Protein AF-A0A964ACE0-F1 (afdb_monomer_lite)

Secondary structure (DSSP, 8-state):
-----PPP--------------PPPPHHHHHHHHHHHHHHHHHHHHHHTTGGGSTTS-SSS-HHHHHHHHHHHHHHH-TT-EEEEETTEEEEE---TTS-EEETTEEEBSEEEEEEEEE-SSEEEEEEEE--STTS-STT--EE-SSEEEEEEEEEEEETTTTEEEEEEEEEEEEETTS--EEEEEEEEEEEEEETTEEEEEEEEEEEEETTEEEEEEEEEEEEETT-SS-SEEEEEEE-TT--EEEEEEEE-TTS-EEEEEE-SS-EEEEEE---

Sequence (276 aa):
MARRFILPAIALLAACVPLIGCGRVSREDAEAAIDQAALASQAEALMAQIVELGGEIPAEGSVEQAAESLATTIRRRIECVDATVSADTVQLDFGAPDRPCAWAGRTLSGCAWLRVLQNTADTVVVDHYWVTGSERDCHGDDFSDGAMTVDGTATVTWTTATGARQVAQHDIVWRQNGATRTASASGDLIEHALSDPAGVRFDGSQEWTSDGAAWRVTSGDIALAWDDFLPRSGTHRVIDPAGDELIITYERDADGRTQVRVEGDGDSFAFEVFER

Radius of gyration: 23.32 Å; chains: 1; bounding box: 56×39×97 Å

Structure (mmCIF, N/CA/C/O backbone):
data_AF-A0A964ACE0-F1
#
_entry.id   AF-A0A964ACE0-F1
#
loop_
_atom_site.group_PDB
_atom_site.id
_atom_site.type_symbol
_atom_site.label_atom_id
_atom_site.label_alt_id
_atom_site.label_comp_id
_atom_site.label_asym_id
_atom_site.label_entity_id
_atom_site.label_seq_id
_atom_site.pdbx_PDB_ins_code
_atom_site.Cartn_x
_atom_site.Cartn_y
_atom_site.Cartn_z
_atom_site.occupancy
_atom_site.B_iso_or_equiv
_atom_site.auth_seq_id
_atom_site.auth_comp_id
_atom_site.auth_asym_id
_atom_site.auth_atom_id
_atom_site.pdbx_PDB_model_num
ATOM 1 N N . MET A 1 1 ? -33.319 15.252 -75.591 1.00 46.88 1 MET A N 1
ATOM 2 C CA . MET A 1 1 ? -32.229 14.264 -75.751 1.00 46.88 1 MET A CA 1
ATOM 3 C C . MET A 1 1 ? -30.984 14.816 -75.076 1.00 46.88 1 MET A C 1
ATOM 5 O O . MET A 1 1 ? -30.391 15.724 -75.630 1.00 46.88 1 MET A O 1
ATOM 9 N N . ALA A 1 2 ? -30.622 14.324 -73.892 1.00 32.72 2 ALA A N 1
ATOM 10 C CA . ALA A 1 2 ? -29.255 14.366 -73.362 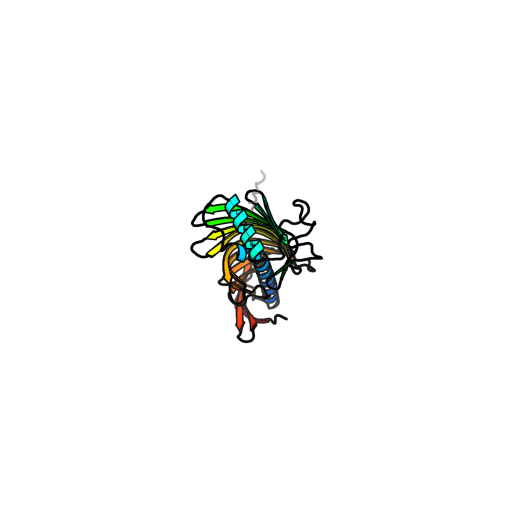1.00 32.72 2 ALA A CA 1
ATOM 11 C C . ALA A 1 2 ? -29.190 13.480 -72.109 1.00 32.72 2 ALA A C 1
ATOM 13 O O . ALA A 1 2 ? -30.150 13.392 -71.349 1.00 32.72 2 ALA A O 1
ATOM 14 N N . ARG A 1 3 ? -28.091 12.739 -72.003 1.00 32.84 3 ARG A N 1
ATOM 15 C CA . ARG A 1 3 ? -27.889 11.506 -71.235 1.00 32.84 3 ARG A CA 1
ATOM 16 C C . ARG A 1 3 ? -27.679 11.714 -69.731 1.00 32.84 3 ARG A C 1
ATOM 18 O O . ARG A 1 3 ? -27.059 12.679 -69.308 1.00 32.84 3 ARG A O 1
ATOM 25 N N . ARG A 1 4 ? -28.118 10.701 -68.974 1.00 40.94 4 ARG A N 1
ATOM 26 C CA . ARG A 1 4 ? -27.716 10.374 -67.597 1.00 40.94 4 ARG A CA 1
ATOM 27 C C . ARG A 1 4 ? -26.224 10.021 -67.528 1.00 40.94 4 ARG A C 1
ATOM 29 O O . ARG A 1 4 ? -25.756 9.278 -68.387 1.00 40.94 4 ARG A O 1
ATOM 36 N N . PHE A 1 5 ? -25.559 10.414 -66.443 1.00 32.91 5 PHE A N 1
ATOM 37 C CA . PHE A 1 5 ? -24.440 9.672 -65.857 1.00 32.91 5 PHE A CA 1
ATOM 38 C C . PHE A 1 5 ? -24.652 9.588 -64.342 1.00 32.91 5 PHE A C 1
ATOM 40 O O . PHE A 1 5 ? -24.834 10.600 -63.674 1.00 32.91 5 PHE A O 1
ATOM 47 N N . ILE A 1 6 ? -24.705 8.354 -63.844 1.00 42.50 6 ILE A N 1
ATOM 48 C CA . ILE A 1 6 ? -24.769 7.982 -62.431 1.00 42.50 6 ILE A CA 1
ATOM 49 C C . ILE A 1 6 ? -23.332 7.637 -62.034 1.00 42.50 6 ILE A C 1
ATOM 51 O O . ILE A 1 6 ? -22.723 6.783 -62.676 1.00 42.50 6 ILE A O 1
ATOM 55 N N . LEU A 1 7 ? -22.799 8.296 -61.008 1.00 31.94 7 LEU A N 1
ATOM 56 C CA . LEU A 1 7 ? -21.550 7.914 -60.347 1.00 31.94 7 LEU A CA 1
ATOM 57 C C . LEU A 1 7 ? -21.904 7.178 -59.044 1.00 31.94 7 LEU A C 1
ATOM 59 O O . LEU A 1 7 ? -22.693 7.712 -58.263 1.00 31.94 7 LEU A O 1
ATOM 63 N N . PRO A 1 8 ? -21.363 5.973 -58.793 1.00 43.47 8 PRO A N 1
ATOM 64 C CA . PRO A 1 8 ? -21.516 5.300 -57.513 1.00 43.47 8 PRO A CA 1
ATOM 65 C C . PRO A 1 8 ? -20.532 5.900 -56.502 1.00 43.47 8 PRO A C 1
ATOM 67 O O . PRO A 1 8 ? -19.327 5.950 -56.744 1.00 43.47 8 PRO A O 1
ATOM 70 N N . ALA A 1 9 ? -21.048 6.348 -55.359 1.00 39.03 9 ALA A N 1
ATOM 71 C CA . ALA A 1 9 ? -20.235 6.671 -54.196 1.00 39.03 9 ALA A CA 1
ATOM 72 C C . ALA A 1 9 ? -19.732 5.357 -53.580 1.00 39.03 9 ALA A C 1
ATOM 74 O O . ALA A 1 9 ? -20.478 4.636 -52.920 1.00 39.03 9 ALA A O 1
ATOM 75 N N . ILE A 1 10 ? -18.473 5.023 -53.856 1.00 40.88 10 ILE A N 1
ATOM 76 C CA . ILE A 1 10 ? -17.749 3.943 -53.188 1.00 40.88 10 ILE A CA 1
ATOM 77 C C . ILE A 1 10 ? -17.355 4.471 -51.806 1.00 40.88 10 ILE A C 1
ATOM 79 O O . ILE A 1 10 ? -16.484 5.330 -51.686 1.00 40.88 10 ILE A O 1
ATOM 83 N N . ALA A 1 11 ? -18.029 3.979 -50.768 1.00 42.38 11 ALA A N 1
ATOM 84 C CA . ALA A 1 11 ? -17.621 4.170 -49.386 1.00 42.38 11 ALA A CA 1
ATOM 85 C C . ALA A 1 11 ? -16.367 3.319 -49.125 1.00 42.38 11 ALA A C 1
ATOM 87 O O . ALA A 1 11 ? -16.451 2.097 -49.005 1.00 42.38 11 ALA A O 1
ATOM 88 N N . LEU A 1 12 ? -15.197 3.961 -49.070 1.00 39.12 12 LEU A N 1
ATOM 89 C CA . LEU A 1 12 ? -13.989 3.361 -48.509 1.00 39.12 12 LEU A CA 1
ATOM 90 C C . LEU A 1 12 ? -14.184 3.259 -46.988 1.00 39.12 12 LEU A C 1
ATOM 92 O O . LEU A 1 12 ? -14.000 4.235 -46.264 1.00 39.12 12 LEU A O 1
ATOM 96 N N . LEU A 1 13 ? -14.565 2.076 -46.502 1.00 38.97 13 LEU A N 1
ATOM 97 C CA . LEU A 1 13 ? -14.313 1.690 -45.116 1.00 38.97 13 LEU A CA 1
ATOM 98 C C . LEU A 1 13 ? -12.793 1.524 -44.975 1.00 38.97 13 LEU A C 1
ATOM 100 O O . LEU A 1 13 ? -12.231 0.497 -45.352 1.00 38.97 13 LEU A O 1
ATOM 104 N N . ALA A 1 14 ? -12.121 2.557 -44.473 1.00 43.25 14 ALA A N 1
ATOM 105 C CA . ALA A 1 14 ? -10.769 2.428 -43.955 1.00 43.25 14 ALA A CA 1
ATOM 106 C C . ALA A 1 14 ? -10.850 1.587 -42.675 1.00 43.25 14 ALA A C 1
ATOM 108 O O . ALA A 1 14 ? -11.174 2.089 -41.601 1.00 43.25 14 ALA A O 1
ATOM 109 N N . ALA A 1 15 ? -10.625 0.281 -42.814 1.00 41.25 15 ALA A N 1
ATOM 110 C CA . ALA A 1 15 ? -10.356 -0.597 -41.691 1.00 41.25 15 ALA A CA 1
ATOM 111 C C . ALA A 1 15 ? -9.055 -0.117 -41.032 1.00 41.25 15 ALA A C 1
ATOM 113 O O . ALA A 1 15 ? -7.962 -0.365 -41.538 1.00 41.25 15 ALA A O 1
ATOM 114 N N . CYS A 1 16 ? -9.187 0.624 -39.934 1.00 34.78 16 CYS A N 1
ATOM 115 C CA . CYS A 1 16 ? -8.093 0.905 -39.018 1.00 34.78 16 CYS A CA 1
ATOM 116 C C . CYS A 1 16 ? -7.788 -0.413 -38.297 1.00 34.78 16 CYS A C 1
ATOM 118 O O . CYS A 1 16 ? -8.393 -0.733 -37.277 1.00 34.78 16 CYS A O 1
ATOM 120 N N . VAL A 1 17 ? -6.951 -1.246 -38.911 1.00 39.31 17 VAL A N 1
ATOM 121 C CA . VAL A 1 17 ? -6.346 -2.391 -38.233 1.00 39.31 17 VAL A CA 1
ATOM 122 C C 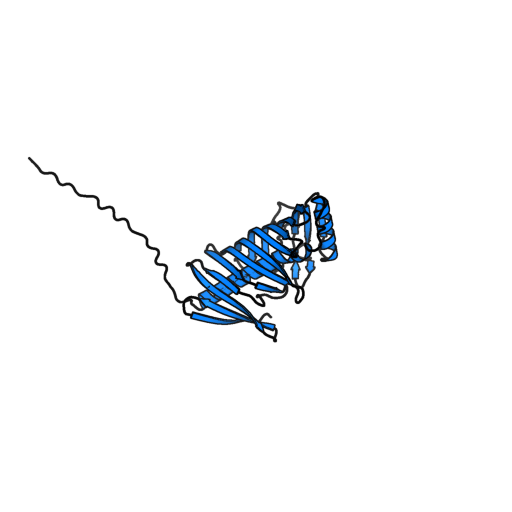. VAL A 1 17 ? -5.267 -1.787 -37.336 1.00 39.31 17 VAL A C 1
ATOM 124 O O . VAL A 1 17 ? -4.324 -1.214 -37.890 1.00 39.31 17 VAL A O 1
ATOM 127 N N . PRO A 1 18 ? -5.380 -1.832 -35.995 1.00 42.09 18 PRO A N 1
ATOM 128 C CA . PRO A 1 18 ? -4.246 -1.482 -35.161 1.00 42.09 18 PRO A CA 1
ATOM 129 C C . PRO A 1 18 ? -3.130 -2.465 -35.517 1.00 42.09 18 PRO A C 1
ATOM 131 O O . PRO A 1 18 ? -3.271 -3.678 -35.364 1.00 42.09 18 PRO A O 1
ATOM 134 N N . LEU A 1 19 ? -2.047 -1.936 -36.081 1.00 42.38 19 LEU A N 1
ATOM 135 C CA . LEU A 1 19 ? -0.770 -2.627 -36.119 1.00 42.38 19 LEU A CA 1
ATOM 136 C C . LEU A 1 19 ? -0.352 -2.781 -34.658 1.00 42.38 19 LEU A C 1
ATOM 138 O O . LEU A 1 19 ? 0.239 -1.869 -34.093 1.00 42.38 19 LEU A O 1
ATOM 142 N N . ILE A 1 20 ? -0.719 -3.905 -34.043 1.00 48.41 20 ILE A N 1
ATOM 143 C CA . ILE A 1 20 ? -0.061 -4.387 -32.832 1.00 48.41 20 ILE A CA 1
ATOM 144 C C . ILE A 1 20 ? 1.346 -4.739 -33.308 1.00 48.41 20 ILE A C 1
ATOM 146 O O . ILE A 1 20 ? 1.571 -5.780 -33.929 1.00 48.41 20 ILE A O 1
ATOM 150 N N . GLY A 1 21 ? 2.249 -3.769 -33.213 1.00 45.94 21 GLY A N 1
ATOM 151 C CA . GLY A 1 21 ? 3.641 -3.983 -33.544 1.00 45.94 21 GLY A CA 1
ATOM 152 C C . GLY A 1 21 ? 4.222 -4.877 -32.468 1.00 45.94 21 GLY A C 1
ATOM 153 O O . GLY A 1 21 ? 4.415 -4.404 -31.365 1.00 45.94 21 GLY A O 1
ATOM 154 N N . CYS A 1 22 ? 4.507 -6.139 -32.793 1.00 52.38 22 CYS A N 1
ATOM 155 C CA . CYS A 1 22 ? 5.402 -6.979 -31.999 1.00 52.38 22 CYS A CA 1
ATOM 156 C C . CYS A 1 22 ? 6.807 -6.357 -32.048 1.00 52.38 22 CYS A C 1
ATOM 158 O O . CYS A 1 22 ? 7.623 -6.699 -32.915 1.00 52.38 22 CYS A O 1
ATOM 160 N N . GLY A 1 23 ? 7.048 -5.357 -31.205 1.00 59.66 23 GLY A N 1
ATOM 161 C CA . GLY A 1 23 ? 8.365 -4.793 -30.970 1.00 59.66 23 GLY A CA 1
ATOM 162 C C . GLY A 1 23 ? 9.168 -5.749 -30.099 1.00 59.66 23 GLY A C 1
ATOM 163 O O . GLY A 1 23 ? 8.643 -6.350 -29.172 1.00 59.66 23 GLY A O 1
ATOM 164 N N . ARG A 1 24 ? 10.456 -5.915 -30.401 1.00 70.75 24 ARG A N 1
ATOM 165 C CA . ARG A 1 24 ? 11.378 -6.493 -29.420 1.00 70.75 24 ARG A CA 1
ATOM 166 C C . ARG A 1 24 ? 11.481 -5.536 -28.242 1.00 70.75 24 ARG A C 1
ATOM 168 O O . ARG A 1 24 ? 11.713 -4.350 -28.472 1.00 70.75 24 ARG A O 1
ATOM 175 N N . VAL A 1 25 ? 11.374 -6.062 -27.029 1.00 78.25 25 VAL A N 1
ATOM 176 C CA . VAL A 1 25 ? 11.537 -5.289 -25.795 1.00 78.25 25 VAL A CA 1
ATOM 177 C C . VAL A 1 25 ? 12.924 -4.664 -25.767 1.00 78.25 25 VAL A C 1
ATOM 179 O O . VAL A 1 25 ? 13.939 -5.364 -25.857 1.00 78.25 25 VAL A O 1
ATOM 182 N N . SER A 1 26 ? 12.988 -3.341 -25.649 1.00 86.06 26 SER A N 1
ATOM 183 C CA . SER A 1 26 ? 14.255 -2.650 -25.460 1.00 86.06 26 SER A CA 1
ATOM 184 C C . SER A 1 26 ? 14.661 -2.652 -23.985 1.00 86.06 26 SER A C 1
ATOM 186 O O . SER A 1 26 ? 13.857 -2.856 -23.077 1.00 86.06 26 SER A O 1
ATOM 188 N N . ARG A 1 27 ? 15.944 -2.387 -23.719 1.00 85.31 27 ARG A N 1
ATOM 189 C CA . ARG A 1 27 ? 16.424 -2.210 -22.343 1.00 85.31 27 ARG A CA 1
ATOM 190 C C . ARG A 1 27 ? 15.748 -1.023 -21.643 1.00 85.31 27 ARG A C 1
ATOM 192 O O . ARG A 1 27 ? 15.544 -1.088 -20.439 1.00 85.31 27 ARG A O 1
ATOM 199 N N . GLU A 1 28 ? 15.426 0.034 -22.388 1.00 87.38 28 GLU A N 1
ATOM 200 C CA . GLU A 1 28 ? 14.728 1.213 -21.865 1.00 87.38 28 GLU A CA 1
ATOM 201 C C . GLU A 1 28 ? 13.311 0.845 -21.409 1.00 87.38 28 GLU A C 1
ATOM 203 O O . GLU A 1 28 ? 12.915 1.220 -20.309 1.00 87.38 28 GLU A O 1
ATOM 208 N N . ASP A 1 29 ? 12.605 0.015 -22.184 1.00 85.44 29 ASP A N 1
ATOM 209 C CA . ASP A 1 29 ? 11.278 -0.497 -21.813 1.00 85.44 29 ASP A CA 1
ATOM 210 C C . ASP A 1 29 ? 11.359 -1.370 -20.553 1.00 85.44 29 ASP A C 1
ATOM 212 O O . ASP A 1 29 ? 10.545 -1.239 -19.640 1.00 85.44 29 ASP A O 1
ATOM 216 N N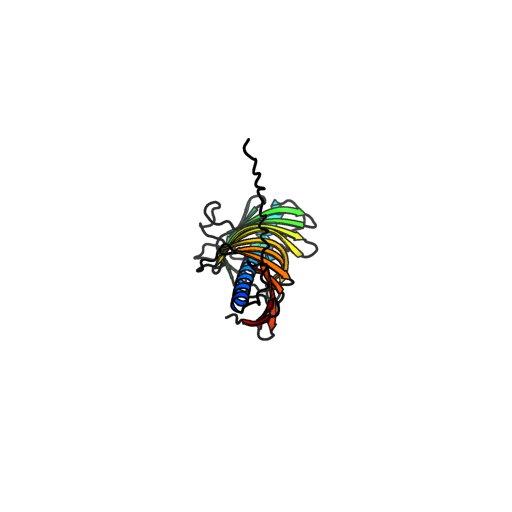 . ALA A 1 30 ? 12.387 -2.223 -20.460 1.00 86.38 30 ALA A N 1
ATOM 217 C CA . ALA A 1 30 ? 12.619 -3.055 -19.283 1.00 86.38 30 ALA A CA 1
ATOM 218 C C . ALA A 1 30 ? 12.919 -2.220 -18.022 1.00 86.38 30 ALA A C 1
ATOM 220 O O . ALA A 1 30 ? 12.374 -2.504 -16.957 1.00 86.38 30 ALA A O 1
ATOM 221 N N . GLU A 1 31 ? 13.756 -1.184 -18.129 1.00 88.62 31 GLU A N 1
ATOM 222 C CA . GLU A 1 31 ? 14.060 -0.269 -17.019 1.00 88.62 31 GLU A CA 1
ATOM 223 C C . GLU A 1 31 ? 12.816 0.535 -16.604 1.00 88.62 31 GLU A C 1
ATOM 225 O O . GLU A 1 31 ? 12.516 0.623 -15.414 1.00 88.62 31 GLU A O 1
ATOM 230 N N . ALA A 1 32 ? 12.035 1.037 -17.567 1.00 86.00 32 ALA A N 1
ATOM 231 C CA . ALA A 1 32 ? 10.778 1.730 -17.295 1.00 86.00 32 ALA A CA 1
ATOM 232 C C . ALA A 1 32 ? 9.755 0.825 -16.588 1.00 86.00 32 ALA A C 1
ATOM 234 O O . ALA A 1 32 ? 9.099 1.260 -15.642 1.00 86.00 32 ALA A O 1
ATOM 235 N N . ALA A 1 33 ? 9.637 -0.438 -16.998 1.00 85.69 33 ALA A N 1
ATOM 236 C CA . ALA A 1 33 ? 8.734 -1.393 -16.365 1.00 85.69 33 ALA A CA 1
ATOM 237 C C . ALA A 1 33 ? 9.159 -1.747 -14.933 1.00 85.69 33 ALA A C 1
ATOM 239 O O . ALA A 1 33 ? 8.302 -1.830 -14.053 1.00 85.69 33 ALA A O 1
ATOM 240 N N . ILE A 1 34 ? 10.466 -1.903 -14.675 1.00 87.44 34 ILE A N 1
ATOM 241 C CA . ILE A 1 34 ? 10.993 -2.084 -13.311 1.00 87.44 34 ILE A CA 1
ATOM 242 C C . ILE A 1 34 ? 10.645 -0.873 -12.449 1.00 87.44 34 ILE A C 1
ATOM 244 O O . ILE A 1 34 ? 10.134 -1.054 -11.346 1.00 87.44 34 ILE A O 1
ATOM 248 N N . ASP A 1 35 ? 10.882 0.340 -12.949 1.00 86.31 35 ASP A N 1
ATOM 249 C CA . ASP A 1 35 ? 10.554 1.586 -12.254 1.00 86.31 35 ASP A CA 1
ATOM 250 C C . ASP A 1 35 ? 9.071 1.632 -11.867 1.00 86.31 35 ASP A C 1
ATOM 252 O O . ASP A 1 35 ? 8.740 1.899 -10.714 1.00 86.31 35 ASP A O 1
ATOM 256 N N . GLN A 1 36 ? 8.172 1.343 -12.812 1.00 85.50 36 GLN A N 1
ATOM 257 C CA . GLN A 1 36 ? 6.726 1.359 -12.577 1.00 85.50 36 GLN A CA 1
ATOM 258 C C . GLN A 1 36 ? 6.289 0.266 -11.590 1.00 85.50 36 GLN A C 1
ATOM 260 O O . GLN A 1 36 ? 5.491 0.529 -10.691 1.00 85.50 36 GLN A O 1
ATOM 265 N N . ALA A 1 37 ? 6.840 -0.943 -11.704 1.00 85.38 37 ALA A N 1
ATOM 266 C CA . ALA A 1 37 ? 6.541 -2.044 -10.792 1.00 85.38 37 ALA A CA 1
ATOM 267 C C . ALA A 1 37 ? 7.078 -1.800 -9.370 1.00 85.38 37 ALA A C 1
ATOM 269 O O . ALA A 1 37 ? 6.411 -2.132 -8.387 1.00 85.38 37 ALA A O 1
ATOM 270 N N . ALA A 1 38 ? 8.264 -1.198 -9.243 1.00 84.81 38 ALA A N 1
ATOM 271 C CA . ALA A 1 38 ? 8.854 -0.814 -7.962 1.00 84.81 38 ALA A CA 1
ATOM 272 C C . ALA A 1 38 ? 8.053 0.303 -7.290 1.00 84.81 38 ALA A C 1
ATOM 274 O O . ALA A 1 38 ? 7.816 0.255 -6.085 1.00 84.81 38 ALA A O 1
ATOM 275 N N . LEU A 1 39 ? 7.615 1.291 -8.074 1.00 83.12 39 LEU A N 1
ATOM 276 C CA . LEU A 1 39 ? 6.727 2.360 -7.629 1.00 83.12 39 LEU A CA 1
ATOM 277 C C . LEU A 1 39 ? 5.451 1.703 -7.054 1.00 83.12 39 LEU A C 1
ATOM 279 O O . LEU A 1 39 ? 5.133 1.918 -5.885 1.00 83.12 39 LEU A O 1
ATOM 283 N N . ALA A 1 40 ? 4.785 0.820 -7.806 1.00 83.25 40 ALA A N 1
ATOM 284 C CA . ALA A 1 40 ? 3.533 0.203 -7.356 1.00 83.25 40 ALA A CA 1
ATOM 285 C C . ALA A 1 40 ? 3.724 -0.652 -6.100 1.00 83.25 40 ALA A C 1
ATOM 287 O O . ALA A 1 40 ? 2.944 -0.560 -5.160 1.00 83.25 40 ALA A O 1
ATOM 288 N N . SER A 1 41 ? 4.817 -1.413 -6.035 1.00 85.19 41 SER A N 1
ATOM 289 C CA . SER A 1 41 ? 5.144 -2.228 -4.861 1.00 85.19 41 SER A CA 1
ATOM 290 C C . SER A 1 41 ? 5.351 -1.374 -3.600 1.00 85.19 41 SER A C 1
ATOM 292 O O . SER A 1 41 ? 4.924 -1.767 -2.517 1.00 85.19 41 SER A O 1
ATOM 294 N N . GLN A 1 42 ? 5.954 -0.187 -3.722 1.00 86.38 42 GLN A N 1
ATOM 295 C CA . GLN A 1 42 ? 6.101 0.744 -2.598 1.00 86.38 42 GLN A CA 1
ATOM 296 C C . GLN A 1 42 ? 4.770 1.363 -2.168 1.00 86.38 42 GLN A C 1
ATOM 298 O O . GLN A 1 42 ? 4.535 1.502 -0.966 1.00 86.38 42 GLN A O 1
ATOM 303 N N . ALA A 1 43 ? 3.896 1.699 -3.124 1.00 84.88 43 ALA A N 1
ATOM 304 C CA . ALA A 1 43 ? 2.536 2.147 -2.826 1.00 84.88 43 ALA A CA 1
ATOM 305 C C . ALA A 1 43 ? 1.793 1.087 -2.013 1.00 84.88 43 ALA A C 1
ATOM 307 O O . ALA A 1 43 ? 1.255 1.388 -0.946 1.00 84.88 43 ALA A O 1
ATOM 308 N N . GLU A 1 44 ? 1.848 -0.164 -2.473 1.00 86.12 44 GLU A N 1
ATOM 309 C CA . GLU A 1 44 ? 1.243 -1.288 -1.769 1.00 86.12 44 GLU A CA 1
ATOM 310 C C . GLU A 1 44 ? 1.836 -1.473 -0.383 1.00 86.12 44 GLU A C 1
ATOM 312 O O . GLU A 1 44 ? 1.081 -1.566 0.573 1.00 86.12 44 GLU A O 1
ATOM 317 N N . ALA A 1 45 ? 3.159 -1.424 -0.214 1.00 85.00 45 ALA A N 1
ATOM 318 C CA . ALA A 1 45 ? 3.763 -1.503 1.116 1.00 85.00 45 ALA A CA 1
ATOM 319 C C . ALA A 1 45 ? 3.289 -0.389 2.063 1.00 85.00 45 ALA A C 1
ATOM 321 O O . ALA A 1 45 ? 3.104 -0.631 3.258 1.00 85.00 45 ALA A O 1
ATOM 322 N N . LEU A 1 46 ? 3.096 0.833 1.563 1.00 87.50 46 LEU A N 1
ATOM 323 C CA . LEU A 1 46 ? 2.607 1.952 2.370 1.00 87.50 46 LEU A CA 1
ATOM 324 C C . LEU A 1 46 ? 1.151 1.739 2.807 1.00 87.50 46 LEU A C 1
ATOM 326 O O . LEU A 1 46 ? 0.811 1.927 3.975 1.00 87.50 46 LEU A O 1
ATOM 330 N N . MET A 1 47 ? 0.295 1.274 1.902 1.00 86.12 47 MET A N 1
ATOM 331 C CA . MET A 1 47 ? -1.109 0.973 2.207 1.00 86.12 47 MET A CA 1
ATOM 332 C C . MET A 1 47 ? -1.256 -0.292 3.059 1.00 86.12 47 MET A C 1
ATOM 334 O O . MET A 1 47 ? -2.138 -0.387 3.921 1.00 86.12 47 MET A O 1
ATOM 338 N N . ALA A 1 48 ? -0.364 -1.258 2.844 1.00 83.75 48 ALA A N 1
ATOM 339 C CA . ALA A 1 48 ? -0.301 -2.522 3.549 1.00 83.75 48 ALA A CA 1
ATOM 340 C C . ALA A 1 48 ? 0.275 -2.393 4.960 1.00 83.75 48 ALA A C 1
ATOM 342 O O . ALA A 1 48 ? 0.075 -3.260 5.793 1.00 83.75 48 ALA A O 1
ATOM 343 N N . GLN A 1 49 ? 0.927 -1.299 5.322 1.00 77.56 49 GLN A N 1
ATOM 344 C CA . GLN A 1 49 ? 1.405 -1.138 6.697 1.00 77.56 49 GLN A CA 1
ATOM 345 C C . GLN A 1 49 ? 0.276 -1.071 7.731 1.00 77.56 49 GLN A C 1
ATOM 347 O O . GLN A 1 49 ? 0.428 -1.515 8.867 1.00 77.56 49 GLN A O 1
ATOM 352 N N . ILE A 1 50 ? -0.907 -0.616 7.319 1.00 71.31 50 ILE A N 1
ATOM 353 C CA . ILE A 1 50 ? -2.105 -0.636 8.164 1.00 71.31 50 ILE A CA 1
ATOM 354 C C . ILE A 1 50 ? -2.656 -2.085 8.321 1.00 71.31 50 ILE A C 1
ATOM 356 O O . ILE A 1 50 ? -3.492 -2.343 9.184 1.00 71.31 50 ILE A O 1
ATOM 360 N N . VAL A 1 51 ? -2.156 -3.070 7.554 1.00 58.41 51 VAL A N 1
ATOM 361 C CA . VAL A 1 51 ? -2.601 -4.491 7.509 1.00 58.41 51 VAL A CA 1
ATOM 362 C C . VAL A 1 51 ? -2.378 -5.249 8.773 1.00 58.41 51 VAL A C 1
ATOM 364 O O . VAL A 1 51 ? -3.270 -5.976 9.216 1.00 58.41 51 VAL A O 1
ATOM 367 N N . GLU A 1 52 ? -1.182 -5.098 9.333 1.00 59.66 52 GLU A N 1
ATOM 368 C CA . GLU A 1 52 ? -0.736 -5.856 10.496 1.00 59.66 52 GLU A CA 1
ATOM 369 C C . GLU A 1 52 ? -1.633 -5.591 11.712 1.00 59.66 52 GLU A C 1
ATOM 371 O O . GLU A 1 52 ? -1.524 -6.243 12.742 1.00 59.66 52 GLU A O 1
ATOM 376 N N . LEU A 1 53 ? -2.552 -4.637 11.616 1.00 56.66 53 LEU A N 1
ATOM 377 C CA . LEU A 1 53 ? -3.437 -4.207 12.680 1.00 56.66 53 LEU A CA 1
ATOM 378 C C . LEU A 1 53 ? -4.753 -5.009 12.718 1.00 56.66 53 LEU A C 1
ATOM 380 O O . LEU A 1 53 ? -5.414 -5.031 13.755 1.00 56.66 53 LEU A O 1
ATOM 384 N N . GLY A 1 54 ? -5.126 -5.693 11.626 1.00 54.94 54 GLY A N 1
ATOM 385 C CA . GLY A 1 54 ? -6.443 -6.330 11.468 1.00 54.94 54 GLY A CA 1
ATOM 386 C C . GLY A 1 54 ? -6.578 -7.758 12.015 1.00 54.94 54 GLY A C 1
ATOM 387 O O . GLY A 1 54 ? -7.685 -8.196 12.318 1.00 54.94 54 GLY A O 1
ATOM 388 N N . GLY A 1 55 ? -5.472 -8.489 12.200 1.00 62.72 55 GLY A N 1
ATOM 389 C CA . GLY A 1 55 ? -5.497 -9.912 12.588 1.00 62.72 55 GLY A CA 1
ATOM 390 C C . GLY A 1 55 ? -6.029 -10.213 13.999 1.00 62.72 55 GLY A C 1
ATOM 391 O O . GLY A 1 55 ? -6.186 -11.375 14.361 1.00 62.72 55 GLY A O 1
ATOM 392 N N . GLU A 1 56 ? -6.299 -9.184 14.805 1.00 70.19 56 GLU A N 1
ATOM 393 C CA . GLU A 1 56 ? -6.733 -9.308 16.204 1.00 70.19 56 GLU A CA 1
ATOM 394 C C . GLU A 1 56 ? -8.104 -8.660 16.467 1.00 70.19 56 GLU A C 1
ATOM 396 O O . GLU A 1 56 ? -8.478 -8.467 17.625 1.00 70.19 56 GLU A O 1
ATOM 401 N N . ILE A 1 57 ? -8.858 -8.305 15.420 1.00 72.88 57 ILE A N 1
ATOM 402 C CA . ILE A 1 57 ? -10.218 -7.776 15.582 1.00 72.88 57 ILE A CA 1
ATOM 403 C C . ILE A 1 57 ? -11.129 -8.922 16.064 1.00 72.88 57 ILE A C 1
ATOM 405 O O . ILE A 1 57 ? -11.181 -9.969 15.415 1.00 72.88 57 ILE A O 1
ATOM 409 N N . PRO A 1 58 ? -11.855 -8.767 17.189 1.00 71.25 58 PRO A N 1
ATOM 410 C CA . PRO A 1 58 ? -12.816 -9.762 17.643 1.00 71.25 58 PRO A CA 1
ATOM 411 C C . PRO A 1 58 ? -13.873 -10.006 16.568 1.00 71.25 58 PRO A C 1
ATOM 413 O O . PRO A 1 58 ? -14.584 -9.083 16.173 1.00 71.25 58 PRO A O 1
ATOM 416 N N . ALA A 1 59 ? -13.989 -11.259 16.133 1.00 67.50 59 ALA A N 1
ATOM 417 C CA . ALA A 1 59 ? -14.832 -11.679 15.018 1.00 67.50 59 ALA A CA 1
ATOM 418 C C . ALA A 1 59 ? -16.344 -11.680 15.330 1.00 67.50 59 ALA A C 1
ATOM 420 O O . ALA A 1 59 ? -17.105 -12.446 14.768 1.00 67.50 59 ALA A O 1
ATOM 421 N N . GLU A 1 60 ? -16.836 -10.879 16.264 1.00 78.56 60 GLU A N 1
ATOM 422 C CA . GLU A 1 60 ? -18.268 -10.792 16.544 1.00 78.56 60 GLU A CA 1
ATOM 423 C C . GLU A 1 60 ? -18.580 -9.535 17.348 1.00 78.56 60 GLU A C 1
ATOM 425 O O . GLU A 1 60 ? -17.757 -9.058 18.129 1.00 78.56 60 GLU A O 1
ATOM 430 N N . GLY A 1 61 ? -19.781 -8.993 17.156 1.00 88.62 61 GLY A N 1
ATOM 431 C CA . GLY A 1 61 ? -20.247 -7.802 17.861 1.00 88.62 61 GLY A CA 1
ATOM 432 C C . GLY A 1 61 ? -20.701 -6.698 16.917 1.00 88.62 61 GLY A C 1
ATOM 433 O O . GLY A 1 61 ? -20.924 -6.921 15.727 1.00 88.62 61 GLY A O 1
ATOM 434 N N . SER A 1 62 ? -20.879 -5.497 17.462 1.00 94.81 62 SER A N 1
ATOM 435 C CA . SER A 1 62 ? -21.240 -4.330 16.654 1.00 94.81 62 SER A CA 1
ATOM 436 C C . SER A 1 62 ? -20.022 -3.750 15.925 1.00 94.81 62 SER A C 1
ATOM 438 O O . SER A 1 62 ? -18.873 -4.013 16.294 1.00 94.81 62 SER A O 1
ATOM 440 N N . VAL A 1 63 ? -20.260 -2.938 14.894 1.00 95.56 63 VAL A N 1
ATOM 441 C CA . VAL A 1 63 ? -19.185 -2.250 14.156 1.00 95.56 63 VAL A CA 1
ATOM 442 C C . VAL A 1 63 ? -18.424 -1.257 15.042 1.00 95.56 63 VAL A C 1
ATOM 444 O O . VAL A 1 63 ? -17.218 -1.101 14.894 1.00 95.56 63 VAL A O 1
ATOM 447 N N . GLU A 1 64 ? -19.080 -0.666 16.041 1.00 95.69 64 GLU A N 1
ATOM 448 C CA . GLU A 1 64 ? -18.448 0.218 17.027 1.00 95.69 64 GLU A CA 1
ATOM 449 C C . GLU A 1 64 ? -17.523 -0.556 17.978 1.00 95.69 64 GLU A C 1
ATOM 451 O O . GLU A 1 64 ? -16.438 -0.089 18.317 1.00 95.69 64 GLU A O 1
ATOM 456 N N . GLN A 1 65 ? -17.914 -1.769 18.387 1.00 93.62 65 GLN A N 1
ATOM 457 C CA . GLN A 1 65 ? -17.049 -2.640 19.193 1.00 93.62 65 GLN A CA 1
ATOM 458 C C . GLN A 1 65 ? -15.816 -3.093 18.405 1.00 93.62 65 GLN A C 1
ATOM 460 O O . GLN A 1 65 ? -14.716 -3.168 18.961 1.00 93.62 65 GLN A O 1
ATOM 465 N N . ALA A 1 66 ? -15.990 -3.369 17.111 1.00 92.69 66 ALA A N 1
ATOM 466 C CA . ALA A 1 66 ? -14.887 -3.671 16.210 1.00 92.69 66 ALA A CA 1
ATOM 467 C C . ALA A 1 66 ? -13.946 -2.469 16.048 1.00 92.69 66 ALA A C 1
ATOM 469 O O . ALA A 1 66 ? -12.736 -2.645 16.154 1.00 92.69 66 ALA A O 1
ATOM 470 N N . ALA A 1 67 ? -14.484 -1.257 15.874 1.00 93.56 67 ALA A N 1
ATOM 471 C CA . ALA A 1 67 ? -13.695 -0.030 15.775 1.00 93.56 67 ALA A CA 1
ATOM 472 C C . ALA A 1 67 ? -12.879 0.235 17.055 1.00 93.56 67 ALA A C 1
ATOM 474 O O . ALA A 1 67 ? -11.683 0.517 16.978 1.00 93.56 67 ALA A O 1
ATOM 475 N N . GLU A 1 68 ? -13.470 0.060 18.242 1.00 94.31 68 GLU A N 1
ATOM 476 C CA . GLU A 1 68 ? -12.740 0.208 19.511 1.00 94.31 68 GLU A CA 1
ATOM 477 C C . GLU A 1 68 ? -11.642 -0.851 19.682 1.00 94.31 68 GLU A C 1
ATOM 479 O O . GLU A 1 68 ? -10.533 -0.556 20.143 1.00 94.31 68 GLU A O 1
ATOM 484 N N . SER A 1 69 ? -11.927 -2.089 19.275 1.00 91.69 69 SER A N 1
ATOM 485 C CA . SER A 1 69 ? -10.946 -3.176 19.317 1.00 91.69 69 SER A CA 1
ATOM 486 C C . SER A 1 69 ? -9.791 -2.923 18.354 1.00 91.69 69 SER A C 1
ATOM 488 O O . SER A 1 69 ? -8.632 -3.102 18.728 1.00 91.69 69 SER A O 1
ATOM 490 N N . LEU A 1 70 ? -10.096 -2.443 17.146 1.00 90.75 70 LEU A N 1
ATOM 491 C CA . LEU A 1 70 ? -9.114 -2.032 16.153 1.00 90.75 70 LEU A CA 1
ATOM 492 C C . LEU A 1 70 ? -8.230 -0.913 16.711 1.00 90.75 70 LEU A C 1
ATOM 494 O O . LEU A 1 70 ? -7.017 -1.084 16.778 1.00 90.75 70 LEU A O 1
ATOM 498 N N . ALA A 1 71 ? -8.809 0.176 17.221 1.00 92.62 71 ALA A N 1
ATOM 499 C CA . ALA A 1 71 ? -8.043 1.266 17.829 1.00 92.62 71 ALA A CA 1
ATOM 500 C C . ALA A 1 71 ? -7.160 0.791 18.996 1.00 92.62 71 ALA A C 1
ATOM 502 O O . ALA A 1 71 ? -6.004 1.195 19.110 1.00 92.62 71 ALA A O 1
ATOM 503 N N . THR A 1 72 ? -7.670 -0.100 19.850 1.00 91.88 72 THR A N 1
ATOM 504 C CA . THR A 1 72 ? -6.904 -0.692 20.960 1.00 91.88 72 THR A CA 1
ATOM 505 C C . THR A 1 72 ? -5.710 -1.506 20.463 1.00 91.88 72 THR A C 1
ATOM 507 O O . THR A 1 72 ? -4.600 -1.349 20.979 1.00 91.88 72 THR A O 1
ATOM 510 N N . THR A 1 73 ? -5.912 -2.351 19.453 1.00 89.69 73 THR A N 1
ATOM 511 C CA . THR A 1 73 ? -4.837 -3.128 18.824 1.00 89.69 73 THR A CA 1
ATOM 512 C C . THR A 1 73 ? -3.790 -2.214 18.198 1.00 89.69 73 THR A C 1
ATOM 514 O O . THR A 1 73 ? -2.594 -2.441 18.390 1.00 89.69 73 THR A O 1
ATOM 517 N N . ILE A 1 74 ? -4.219 -1.146 17.524 1.00 90.75 74 ILE A N 1
ATOM 518 C CA . ILE A 1 74 ? -3.318 -0.178 16.892 1.00 90.75 74 ILE A CA 1
ATOM 519 C C . ILE A 1 74 ? -2.457 0.529 17.930 1.00 90.75 74 ILE A C 1
ATOM 521 O O . ILE A 1 74 ? -1.236 0.468 17.825 1.00 90.75 74 ILE A O 1
ATOM 525 N N . ARG A 1 75 ? -3.055 1.095 18.984 1.00 91.06 75 ARG A N 1
ATOM 526 C CA . ARG A 1 75 ? -2.302 1.755 20.069 1.00 91.06 75 ARG A CA 1
ATOM 527 C C . ARG A 1 75 ? -1.305 0.812 20.749 1.00 91.06 75 ARG A C 1
ATOM 529 O O . ARG A 1 75 ? -0.267 1.252 21.228 1.00 91.06 75 ARG A O 1
ATOM 536 N N . ARG A 1 76 ? -1.607 -0.491 20.806 1.00 90.38 76 ARG A N 1
ATOM 537 C CA . ARG A 1 76 ? -0.690 -1.504 21.352 1.00 90.38 76 ARG A CA 1
ATOM 538 C C . ARG A 1 76 ? 0.488 -1.798 20.418 1.00 90.38 76 ARG A C 1
ATOM 540 O O . ARG A 1 76 ? 1.572 -2.093 20.913 1.00 90.38 76 ARG A O 1
ATOM 547 N N . ARG A 1 77 ? 0.268 -1.794 19.100 1.00 86.94 77 ARG A N 1
ATOM 548 C CA . ARG A 1 77 ? 1.275 -2.171 18.091 1.00 86.94 77 ARG A CA 1
ATOM 549 C C . ARG A 1 77 ? 2.109 -0.984 17.596 1.00 86.94 77 ARG A C 1
ATOM 551 O O . ARG A 1 77 ? 3.258 -1.188 17.209 1.00 86.94 77 ARG A O 1
ATOM 558 N N . ILE A 1 78 ? 1.550 0.225 17.617 1.00 89.94 78 ILE A N 1
ATOM 559 C CA . ILE A 1 78 ? 2.162 1.450 17.097 1.00 89.94 78 ILE A CA 1
ATOM 560 C C . ILE A 1 78 ? 2.092 2.540 18.171 1.00 89.94 78 ILE A C 1
ATOM 562 O O . ILE A 1 78 ? 1.126 3.291 18.253 1.00 89.94 78 ILE A O 1
ATOM 566 N N . GLU A 1 79 ? 3.125 2.621 19.012 1.00 90.81 79 GLU A N 1
ATOM 567 C CA . GLU A 1 79 ? 3.148 3.513 20.185 1.00 90.81 79 GLU A CA 1
ATOM 568 C C . GLU A 1 79 ? 3.039 5.006 19.822 1.00 90.81 79 GLU A C 1
ATOM 570 O O . GLU A 1 79 ? 2.502 5.787 20.603 1.00 90.81 79 GLU A O 1
ATOM 575 N N . CYS A 1 80 ? 3.526 5.411 18.644 1.00 93.38 80 CYS A N 1
ATOM 576 C CA . CYS A 1 80 ? 3.499 6.808 18.205 1.00 93.38 80 CYS A CA 1
ATOM 577 C C . CYS A 1 80 ? 2.211 7.242 17.492 1.00 93.38 80 CYS A C 1
ATOM 579 O O . CYS A 1 80 ? 2.085 8.428 17.198 1.00 93.38 80 CYS A O 1
ATOM 581 N N . VAL A 1 81 ? 1.271 6.329 17.225 1.00 93.81 81 VAL A N 1
ATOM 582 C CA . VAL A 1 81 ? -0.019 6.676 16.609 1.00 93.81 81 VAL A CA 1
ATOM 583 C C . VAL A 1 81 ? -1.021 7.079 17.678 1.00 93.81 81 VAL A C 1
ATOM 585 O O . VAL A 1 81 ? -1.298 6.308 18.602 1.00 93.81 81 VAL A O 1
ATOM 588 N N . ASP A 1 82 ? -1.645 8.242 17.501 1.00 94.19 82 ASP A N 1
ATOM 589 C CA . ASP A 1 82 ? -2.861 8.577 18.237 1.00 94.19 82 ASP A CA 1
ATOM 590 C C . ASP A 1 82 ? -4.075 8.038 17.472 1.00 94.19 82 ASP A C 1
ATOM 592 O O . ASP A 1 82 ? -4.466 8.548 16.422 1.00 94.19 82 ASP A O 1
ATOM 596 N N . ALA A 1 83 ? -4.655 6.951 17.981 1.00 94.06 83 ALA A N 1
ATOM 597 C CA . ALA A 1 83 ? -5.893 6.408 17.445 1.00 94.06 83 ALA A CA 1
ATOM 598 C C . ALA A 1 83 ? -7.081 6.973 18.229 1.00 94.06 83 ALA A C 1
ATOM 600 O O . ALA A 1 83 ? -7.127 6.844 19.455 1.00 94.06 83 ALA A O 1
ATOM 601 N N . THR A 1 84 ? -8.089 7.513 17.552 1.00 94.69 84 THR A N 1
ATOM 602 C CA . THR A 1 84 ? -9.336 7.996 18.166 1.00 94.69 84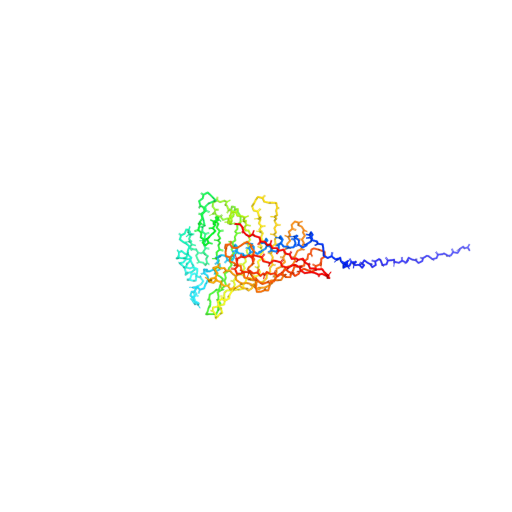 THR A CA 1
ATOM 603 C C . THR A 1 84 ? -10.544 7.336 17.513 1.00 94.69 84 THR A C 1
ATOM 605 O O . THR A 1 84 ? -10.533 7.042 16.322 1.00 94.69 84 THR A O 1
ATOM 608 N N . VAL A 1 85 ? -11.584 7.050 18.298 1.00 95.44 85 VAL A N 1
ATOM 609 C CA . VAL A 1 85 ? -12.773 6.320 17.831 1.00 95.44 85 VAL A CA 1
ATOM 610 C C . VAL A 1 85 ? -13.983 7.240 17.873 1.00 95.44 85 VAL A C 1
ATOM 612 O O . VAL A 1 85 ? -14.245 7.893 18.885 1.00 95.44 85 VAL A O 1
ATOM 615 N N . SER A 1 86 ? -14.739 7.263 16.780 1.00 95.44 86 SER A N 1
ATOM 616 C CA . SER A 1 86 ? -16.030 7.934 16.670 1.00 95.44 86 SER A CA 1
ATOM 617 C C . SER A 1 86 ? -17.008 7.004 15.956 1.00 95.44 86 SER A C 1
ATOM 619 O O . SER A 1 86 ? -16.903 6.786 14.751 1.00 95.44 86 SER A O 1
ATOM 621 N N . ALA A 1 87 ? -17.951 6.442 16.716 1.00 95.75 87 ALA A N 1
ATOM 622 C CA . ALA A 1 87 ? -18.893 5.425 16.245 1.00 95.75 87 ALA A CA 1
ATOM 623 C C . ALA A 1 87 ? -18.188 4.220 15.585 1.00 95.75 87 ALA A C 1
ATOM 625 O O . ALA A 1 87 ? -17.468 3.489 16.260 1.00 95.75 87 ALA A O 1
ATOM 626 N N . ASP A 1 88 ? -18.414 4.007 14.290 1.00 95.75 88 ASP A N 1
ATOM 627 C CA . ASP A 1 88 ? -17.869 2.916 13.476 1.00 95.75 88 ASP A CA 1
ATOM 628 C C . ASP A 1 88 ? -16.498 3.249 12.858 1.00 95.75 88 ASP A C 1
ATOM 630 O O . ASP A 1 88 ? -15.959 2.452 12.094 1.00 95.75 88 ASP A O 1
ATOM 634 N N . THR A 1 89 ? -15.936 4.423 13.156 1.00 94.38 89 THR A N 1
ATOM 635 C CA . THR A 1 89 ? -14.736 4.945 12.497 1.00 94.38 89 THR A CA 1
ATOM 636 C C . THR A 1 89 ? -13.592 5.161 13.484 1.00 94.38 89 THR A C 1
ATOM 638 O O . THR A 1 89 ? -13.764 5.786 14.531 1.00 94.38 89 THR A O 1
ATOM 641 N N . VAL A 1 90 ? -12.400 4.691 13.117 1.00 93.81 90 VAL A N 1
ATOM 642 C CA . VAL A 1 90 ? -11.129 4.960 13.793 1.00 93.81 90 VAL A CA 1
ATOM 643 C C . VAL A 1 90 ? -10.340 5.972 12.970 1.00 93.81 90 VAL A C 1
ATOM 645 O O . VAL A 1 90 ? -10.072 5.730 11.798 1.00 93.81 90 VAL A O 1
ATOM 648 N N . GLN A 1 91 ? -9.953 7.092 13.566 1.00 93.56 91 GLN A N 1
ATOM 649 C CA . GLN A 1 91 ? -8.947 7.994 13.013 1.00 93.56 91 GLN A CA 1
ATOM 650 C C . GLN A 1 91 ? -7.580 7.610 13.572 1.00 93.56 91 GLN A C 1
ATOM 652 O O . GLN A 1 91 ? -7.449 7.416 14.778 1.00 93.56 91 GLN A O 1
ATOM 657 N N . LEU A 1 92 ? -6.582 7.529 12.701 1.00 92.94 92 LEU A N 1
ATOM 658 C CA . LEU A 1 92 ? -5.181 7.298 13.026 1.00 92.94 92 LEU A CA 1
ATOM 659 C C . LEU A 1 92 ? -4.397 8.559 12.698 1.00 92.94 92 LEU A C 1
ATOM 661 O O . LEU A 1 92 ? -4.376 8.958 11.537 1.00 92.94 92 LEU A O 1
ATOM 665 N N . ASP A 1 93 ? -3.770 9.166 13.697 1.00 93.25 93 ASP A N 1
ATOM 666 C CA . ASP A 1 93 ? -2.883 10.317 13.542 1.00 93.25 93 ASP A CA 1
ATOM 667 C C . ASP A 1 93 ? -1.430 9.867 13.741 1.00 93.25 93 ASP A C 1
ATOM 669 O O . ASP A 1 93 ? -1.048 9.405 14.820 1.00 93.25 93 ASP A O 1
ATOM 673 N N . PHE A 1 94 ? -0.637 9.968 12.673 1.00 92.81 94 PHE A N 1
ATOM 674 C CA . PHE A 1 94 ? 0.786 9.617 12.644 1.00 92.81 94 PHE A CA 1
ATOM 675 C C . PHE A 1 94 ? 1.692 10.832 12.910 1.00 92.81 94 PHE A C 1
ATOM 677 O O . PHE A 1 94 ? 2.914 10.724 12.815 1.00 92.81 94 PHE A O 1
ATOM 684 N N . GLY A 1 95 ? 1.115 11.984 13.257 1.00 92.38 95 GLY A N 1
ATOM 685 C CA . GLY A 1 95 ? 1.820 13.236 13.494 1.00 92.38 95 GLY A CA 1
ATOM 686 C C . GLY A 1 95 ? 2.040 14.068 12.230 1.00 92.38 95 GLY A C 1
ATOM 687 O O . GLY A 1 95 ? 1.844 13.625 11.098 1.00 92.38 95 GLY A O 1
ATOM 688 N N . ALA A 1 96 ? 2.465 15.313 12.439 1.00 91.19 96 ALA A N 1
ATOM 689 C CA . ALA A 1 96 ? 2.836 16.233 11.367 1.00 91.19 96 ALA A CA 1
ATOM 690 C C . ALA A 1 96 ? 4.195 15.844 10.733 1.00 91.19 96 ALA A C 1
ATOM 692 O O . ALA A 1 96 ? 5.002 15.180 11.389 1.00 91.19 96 ALA A O 1
ATOM 693 N N . PRO A 1 97 ? 4.520 16.299 9.507 1.00 89.00 97 PRO A N 1
ATOM 694 C CA . PRO A 1 97 ? 5.777 15.978 8.820 1.00 89.00 97 PRO A CA 1
ATOM 695 C C . PRO A 1 97 ? 7.058 16.350 9.582 1.00 89.00 97 PRO A C 1
ATOM 697 O O . PRO A 1 97 ? 8.108 15.754 9.355 1.00 89.00 97 PRO A O 1
ATOM 700 N N . ASP A 1 98 ? 7.001 17.332 10.487 1.00 91.25 98 ASP A N 1
ATOM 701 C CA . ASP A 1 98 ? 8.131 17.729 11.337 1.00 91.25 98 ASP A CA 1
ATOM 702 C C . ASP A 1 98 ? 8.264 16.883 12.617 1.00 91.25 98 ASP A C 1
ATOM 704 O O . ASP A 1 98 ? 9.286 16.950 13.308 1.00 91.25 98 ASP A O 1
ATOM 708 N N . ARG A 1 99 ? 7.241 16.079 12.933 1.00 93.38 99 ARG A N 1
ATOM 709 C CA . ARG A 1 99 ? 7.174 15.144 14.064 1.00 93.38 99 ARG A CA 1
ATOM 710 C C . ARG A 1 99 ? 6.471 13.839 13.651 1.00 93.38 99 ARG A C 1
ATOM 712 O O . ARG A 1 99 ? 5.419 13.520 14.208 1.00 93.38 99 ARG A O 1
ATOM 719 N N . PRO A 1 100 ? 7.042 13.099 12.688 1.00 93.62 100 PRO A N 1
ATOM 720 C CA . PRO A 1 100 ? 6.441 11.878 12.174 1.00 93.62 100 PRO A CA 1
ATOM 721 C C . PRO A 1 100 ? 6.552 10.710 13.167 1.00 93.62 100 PRO A C 1
ATOM 723 O O . PRO A 1 100 ? 7.448 10.664 14.017 1.00 93.62 100 PRO A O 1
ATOM 726 N N . CYS A 1 101 ? 5.667 9.731 13.021 1.00 93.94 101 CYS A N 1
ATOM 727 C CA . CYS A 1 101 ? 5.657 8.471 13.749 1.00 93.94 101 CYS A CA 1
ATOM 728 C C . CYS A 1 101 ? 6.655 7.478 13.133 1.00 93.94 101 CYS A C 1
ATOM 730 O O . CYS A 1 101 ? 6.508 7.039 11.994 1.00 93.94 101 CYS A O 1
ATOM 732 N N . ALA A 1 102 ? 7.680 7.104 13.901 1.00 91.81 102 ALA A N 1
ATOM 733 C CA . ALA A 1 102 ? 8.648 6.087 13.502 1.00 91.81 102 ALA A CA 1
ATOM 734 C C . ALA A 1 102 ? 8.150 4.683 13.882 1.00 91.81 102 ALA A C 1
ATOM 736 O O . ALA A 1 102 ? 8.043 4.360 15.068 1.00 91.81 102 ALA A O 1
ATOM 737 N N . TRP A 1 103 ? 7.875 3.836 12.891 1.00 86.25 103 TRP A N 1
ATOM 738 C CA . TRP A 1 103 ? 7.372 2.478 13.100 1.00 86.25 103 TRP A CA 1
ATOM 739 C C . TRP A 1 103 ? 7.834 1.533 11.992 1.00 86.25 103 TRP A C 1
ATOM 741 O O . TRP A 1 103 ? 7.845 1.908 10.826 1.00 86.25 103 TRP A O 1
ATOM 751 N N . ALA A 1 104 ? 8.226 0.309 12.366 1.00 79.81 104 ALA A N 1
ATOM 752 C CA . ALA A 1 104 ? 8.641 -0.747 11.436 1.00 79.81 104 ALA A CA 1
ATOM 753 C C . ALA A 1 104 ? 9.662 -0.284 10.369 1.00 79.81 104 ALA A C 1
ATOM 755 O O . ALA A 1 104 ? 9.496 -0.567 9.190 1.00 79.81 104 ALA A O 1
ATOM 756 N N . GLY A 1 105 ? 10.678 0.481 10.794 1.00 81.56 105 GLY A N 1
ATOM 757 C CA . GLY A 1 105 ? 11.736 1.004 9.915 1.00 81.56 105 GLY A CA 1
ATOM 758 C C . GLY A 1 105 ? 11.330 2.198 9.043 1.00 81.56 105 GLY A C 1
ATOM 759 O O . GLY A 1 105 ? 12.170 2.780 8.358 1.00 81.56 105 GLY A O 1
ATOM 760 N N . ARG A 1 106 ? 10.073 2.640 9.135 1.00 85.00 106 ARG A N 1
ATOM 761 C CA . ARG A 1 106 ? 9.514 3.748 8.357 1.00 85.00 106 ARG A CA 1
ATOM 762 C C . ARG A 1 106 ? 9.138 4.939 9.218 1.00 85.00 106 ARG A C 1
ATOM 764 O O . ARG A 1 106 ? 9.077 4.869 10.445 1.00 85.00 106 ARG A O 1
ATOM 771 N N . THR A 1 107 ? 8.930 6.061 8.541 1.00 91.06 107 THR A N 1
ATOM 772 C CA . THR A 1 107 ? 8.614 7.355 9.142 1.00 91.06 107 THR A CA 1
ATOM 773 C C . THR A 1 107 ? 7.299 7.851 8.560 1.00 91.06 107 THR A C 1
ATOM 775 O O . THR A 1 107 ? 7.289 8.436 7.485 1.00 91.06 107 THR A O 1
ATOM 778 N N . LEU A 1 108 ? 6.196 7.581 9.252 1.00 91.88 108 LEU A N 1
ATOM 779 C CA . LEU A 1 108 ? 4.841 7.891 8.805 1.00 91.88 108 LEU A CA 1
ATOM 780 C C . LEU A 1 108 ? 4.389 9.265 9.315 1.00 91.88 108 LEU A C 1
ATOM 782 O O . LEU A 1 108 ? 4.704 9.647 10.437 1.00 91.88 108 LEU A O 1
ATOM 786 N N . SER A 1 109 ? 3.623 9.997 8.515 1.00 92.69 109 SER A N 1
ATOM 787 C CA . SER A 1 109 ? 3.000 11.278 8.883 1.00 92.69 109 SER A CA 1
ATOM 788 C C . SER A 1 109 ? 1.625 11.420 8.231 1.00 92.69 109 SER A C 1
ATOM 790 O O . SER A 1 109 ? 1.283 10.646 7.334 1.00 92.69 109 SER A O 1
ATOM 792 N N . GLY A 1 110 ? 0.833 12.384 8.700 1.00 91.62 110 GLY A N 1
ATOM 793 C CA . GLY A 1 110 ? -0.550 12.592 8.270 1.00 91.62 110 GLY A CA 1
ATOM 794 C C . GLY A 1 110 ? -1.527 11.668 8.999 1.00 91.62 110 GLY A C 1
ATOM 795 O O . GLY A 1 110 ? -1.232 11.161 10.085 1.00 91.62 110 GLY A O 1
ATOM 796 N N . CYS A 1 111 ? -2.703 11.440 8.409 1.00 91.06 111 CYS A N 1
ATOM 797 C CA . CYS A 1 111 ? -3.735 10.591 9.005 1.00 91.06 111 CYS A CA 1
ATOM 798 C C . CYS A 1 111 ? -4.315 9.578 8.030 1.00 91.06 111 CYS A C 1
ATOM 800 O O . CYS A 1 111 ? -4.346 9.780 6.818 1.00 91.06 111 CYS A O 1
ATOM 802 N N . ALA A 1 112 ? -4.873 8.521 8.609 1.00 91.75 112 ALA A N 1
ATOM 803 C CA . ALA A 1 112 ? -5.748 7.587 7.923 1.00 91.75 112 ALA A CA 1
ATOM 804 C C . ALA A 1 112 ? -7.035 7.386 8.731 1.00 91.75 112 ALA A C 1
ATOM 806 O O . ALA A 1 112 ? -7.050 7.544 9.952 1.00 91.75 112 ALA A O 1
ATOM 807 N N . TRP A 1 113 ? -8.119 7.006 8.062 1.00 92.06 113 TRP A N 1
ATOM 808 C CA . TRP A 1 113 ? -9.370 6.636 8.716 1.00 92.06 113 TRP A CA 1
ATOM 809 C C . TRP A 1 113 ? -9.780 5.231 8.317 1.00 92.06 113 TRP A C 1
ATOM 811 O O . TRP A 1 113 ? -9.703 4.868 7.147 1.00 92.06 113 TRP A O 1
ATOM 821 N N . LEU A 1 114 ? -10.261 4.477 9.297 1.00 92.62 114 LEU A N 1
ATOM 822 C CA . LEU A 1 114 ? -10.712 3.101 9.163 1.00 92.62 114 LEU A CA 1
ATOM 823 C C . LEU A 1 114 ? -12.164 3.028 9.613 1.00 92.62 114 LEU A C 1
ATOM 825 O O . LEU A 1 114 ? -12.447 3.153 10.803 1.00 92.62 114 LEU A O 1
ATOM 829 N N . ARG A 1 115 ? -13.093 2.850 8.678 1.00 93.75 115 ARG A N 1
ATOM 830 C CA . ARG A 1 115 ? -14.520 2.724 8.981 1.00 93.75 115 ARG A CA 1
ATOM 831 C C . ARG A 1 115 ? -14.965 1.278 8.877 1.00 93.75 115 ARG A C 1
ATOM 833 O O . ARG A 1 115 ? -14.976 0.723 7.785 1.00 93.75 115 ARG A O 1
ATOM 840 N N . VAL A 1 116 ? -15.387 0.683 9.985 1.00 93.69 116 VAL A N 1
ATOM 841 C CA . VAL A 1 116 ? -15.901 -0.687 10.005 1.00 93.69 116 VAL A CA 1
ATOM 842 C C . VAL A 1 116 ? -17.307 -0.719 9.408 1.00 93.69 116 VAL A C 1
ATOM 844 O O . VAL A 1 116 ? -18.248 -0.164 9.968 1.00 93.69 116 VAL A O 1
ATOM 847 N N . LEU A 1 117 ? -17.462 -1.405 8.279 1.00 94.44 117 LEU A N 1
ATOM 848 C CA . LEU A 1 117 ? -18.753 -1.602 7.618 1.00 94.44 117 LEU A CA 1
ATOM 849 C C . LEU A 1 117 ? -19.459 -2.868 8.103 1.00 94.44 117 LEU A C 1
ATOM 851 O O . LEU A 1 117 ? -20.687 -2.916 8.179 1.00 94.44 117 LEU A O 1
ATOM 855 N N . GLN A 1 118 ? -18.682 -3.907 8.408 1.00 94.69 118 GLN A N 1
ATOM 856 C CA . GLN A 1 118 ? -19.190 -5.217 8.793 1.00 94.69 118 GLN A CA 1
ATOM 857 C C . GLN A 1 118 ? -18.228 -5.892 9.771 1.00 94.69 118 GLN A C 1
ATOM 859 O O . GLN A 1 118 ? -17.019 -5.871 9.564 1.00 94.69 118 GLN A O 1
ATOM 864 N N . ASN A 1 119 ? -18.778 -6.532 10.806 1.00 93.88 119 ASN A N 1
ATOM 865 C CA . ASN A 1 119 ? -18.045 -7.397 11.726 1.00 93.88 119 ASN A CA 1
ATOM 866 C C . ASN A 1 119 ? -18.853 -8.677 11.983 1.00 93.88 119 ASN A C 1
ATOM 868 O O . ASN A 1 119 ? -19.920 -8.638 12.597 1.00 93.88 119 ASN A O 1
ATOM 872 N N . THR A 1 120 ? -18.373 -9.805 11.472 1.00 93.12 120 THR A N 1
ATOM 873 C CA . THR A 1 120 ? -19.008 -11.124 11.593 1.00 93.12 120 THR A CA 1
ATOM 874 C C . THR A 1 120 ? -17.970 -12.176 11.971 1.00 93.12 120 THR A C 1
ATOM 876 O O . THR A 1 120 ? -16.774 -11.918 11.868 1.00 93.12 120 THR A O 1
ATOM 879 N N . ALA A 1 121 ? -18.431 -13.380 12.338 1.00 88.88 121 ALA A N 1
ATOM 880 C CA . ALA A 1 121 ? -17.574 -14.519 12.698 1.00 88.88 121 ALA A CA 1
ATOM 881 C C . ALA A 1 121 ? -16.499 -14.829 11.648 1.00 88.88 121 ALA A C 1
ATOM 883 O O . ALA A 1 121 ? -15.369 -15.184 11.989 1.00 88.88 121 ALA A O 1
ATOM 884 N N . ASP A 1 122 ? -16.849 -14.666 10.374 1.00 89.19 122 ASP A N 1
ATOM 885 C CA . ASP A 1 122 ? -16.004 -15.075 9.257 1.00 89.19 122 ASP A CA 1
ATOM 886 C C . ASP A 1 122 ? -15.262 -13.896 8.622 1.00 89.19 122 ASP A C 1
ATOM 888 O O . ASP A 1 122 ? -14.157 -14.065 8.099 1.00 89.19 122 ASP A O 1
ATOM 892 N N . THR A 1 123 ? -15.865 -12.703 8.647 1.00 90.81 123 THR A N 1
ATOM 893 C CA . THR A 1 123 ? -15.333 -11.538 7.942 1.00 90.81 123 THR A CA 1
ATOM 894 C C . THR A 1 123 ? -15.496 -10.227 8.693 1.00 90.81 123 THR A C 1
ATOM 896 O O . THR A 1 123 ? -16.527 -9.956 9.318 1.00 90.81 123 THR A O 1
ATOM 899 N N . VAL A 1 124 ? -14.486 -9.374 8.529 1.00 91.25 124 VAL A N 1
ATOM 900 C CA . VAL A 1 124 ? -14.519 -7.955 8.888 1.00 91.25 124 VAL A CA 1
ATOM 901 C C . VAL A 1 124 ? -14.328 -7.152 7.607 1.00 91.25 124 VAL A C 1
ATOM 903 O O . VAL A 1 124 ? -13.429 -7.461 6.831 1.00 91.25 124 VAL A O 1
ATOM 906 N N . VAL A 1 125 ? -15.161 -6.140 7.371 1.00 92.62 125 VAL A N 1
ATOM 907 C CA . VAL A 1 125 ? -15.034 -5.234 6.218 1.00 92.62 125 VAL A CA 1
ATOM 908 C C . VAL A 1 125 ? -14.800 -3.824 6.736 1.00 92.62 125 VAL A C 1
ATOM 910 O O . VAL A 1 125 ? -15.586 -3.341 7.554 1.00 92.62 125 VAL A O 1
ATOM 913 N N . VAL A 1 126 ? -13.741 -3.167 6.269 1.00 91.94 126 VAL A N 1
ATOM 914 C CA . VAL A 1 126 ? -13.381 -1.796 6.649 1.00 91.94 126 VAL A CA 1
ATOM 915 C C . VAL A 1 126 ? -13.074 -0.991 5.403 1.00 91.94 126 VAL A C 1
ATOM 917 O O . VAL A 1 126 ? -12.293 -1.421 4.560 1.00 91.94 126 VAL A O 1
ATOM 920 N N . ASP A 1 127 ? -13.627 0.210 5.332 1.00 92.50 127 ASP A N 1
ATOM 921 C CA . ASP A 1 127 ? -13.150 1.209 4.388 1.00 92.50 127 ASP A CA 1
ATOM 922 C C . ASP A 1 127 ? -11.947 1.945 4.968 1.00 92.50 127 ASP A C 1
ATOM 924 O O . ASP A 1 127 ? -11.996 2.483 6.079 1.00 92.50 127 ASP A O 1
ATOM 928 N N . HIS A 1 128 ? -10.886 1.998 4.182 1.00 91.62 128 HIS A N 1
ATOM 929 C CA . HIS A 1 128 ? -9.708 2.803 4.419 1.00 91.62 128 HIS A CA 1
ATOM 930 C C . HIS A 1 128 ? -9.841 4.117 3.659 1.00 91.62 128 HIS A C 1
ATOM 932 O O . HIS A 1 128 ? -10.221 4.135 2.488 1.00 91.62 128 HIS A O 1
ATOM 938 N N . TYR A 1 129 ? -9.491 5.208 4.328 1.00 89.62 129 TYR A N 1
ATOM 939 C CA . TYR A 1 129 ? -9.406 6.534 3.737 1.00 89.62 129 TYR A CA 1
ATOM 940 C C . TYR A 1 129 ? -8.043 7.125 4.079 1.00 89.62 129 TYR A C 1
ATOM 942 O O . TYR A 1 129 ? -7.714 7.275 5.257 1.00 89.62 129 TYR A O 1
ATOM 950 N N . TRP A 1 130 ? -7.291 7.502 3.057 1.00 88.25 130 TRP A N 1
ATOM 951 C CA . TRP A 1 130 ? -6.064 8.284 3.163 1.00 88.25 130 TRP A CA 1
ATOM 952 C C . TRP A 1 130 ? -6.372 9.602 2.475 1.00 88.25 130 TRP A C 1
ATOM 954 O O . TRP A 1 130 ? -6.169 9.718 1.284 1.00 88.25 130 TRP A O 1
ATOM 964 N N . VAL A 1 131 ? -7.043 10.536 3.141 1.00 74.25 131 VAL A N 1
ATOM 965 C CA . VAL A 1 131 ? -7.538 11.736 2.445 1.00 74.25 131 VAL A CA 1
ATOM 966 C C . VAL A 1 131 ? -6.497 12.838 2.534 1.00 74.25 131 VAL A C 1
ATOM 968 O O . VAL A 1 131 ? -6.008 13.117 3.630 1.00 74.25 131 VAL A O 1
ATOM 971 N N . THR A 1 132 ? -6.207 13.487 1.408 1.00 60.22 132 THR A N 1
ATOM 972 C CA . THR A 1 132 ? -5.402 14.713 1.382 1.00 60.22 132 THR A CA 1
ATOM 973 C C . THR A 1 132 ? -6.257 15.960 1.617 1.00 60.22 132 THR A C 1
ATOM 975 O O . THR A 1 132 ? -7.401 16.067 1.169 1.00 60.22 132 THR A O 1
ATOM 978 N N . GLY A 1 133 ? -5.698 16.945 2.322 1.00 51.28 133 GLY A N 1
ATOM 979 C CA . GLY A 1 133 ? -6.280 18.283 2.437 1.00 51.28 133 GLY A CA 1
ATOM 980 C C . GLY A 1 133 ? -7.386 18.486 3.487 1.00 51.28 133 GLY A C 1
ATOM 981 O O . GLY A 1 133 ? -7.723 17.632 4.300 1.00 51.28 133 GLY A O 1
ATOM 982 N N . SER A 1 134 ? -7.943 19.703 3.490 1.00 48.69 134 SER A N 1
ATOM 983 C CA . SER A 1 134 ? -8.750 20.292 4.575 1.00 48.69 134 SER A CA 1
ATOM 984 C C . SER A 1 134 ? -10.140 19.683 4.806 1.00 48.69 134 SER A C 1
ATOM 986 O O . SER A 1 134 ? -10.915 20.232 5.588 1.00 48.69 134 SER A O 1
ATOM 988 N N . GLU A 1 135 ? -10.515 18.616 4.098 1.00 55.28 135 GLU A N 1
ATOM 989 C CA . GLU A 1 135 ? -11.833 17.984 4.263 1.00 55.28 135 GLU A CA 1
ATOM 990 C C . GLU A 1 135 ? -11.929 17.157 5.554 1.00 55.28 135 GLU A C 1
ATOM 992 O O . GLU A 1 135 ? -1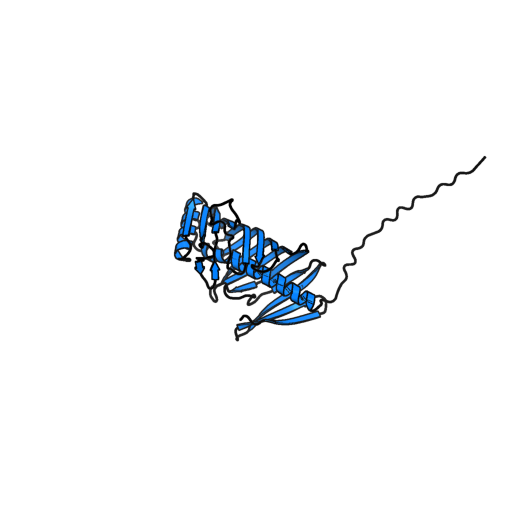3.033 16.869 6.023 1.00 55.28 135 GLU A O 1
ATOM 997 N N . ARG A 1 136 ? -10.786 16.831 6.171 1.00 65.56 136 ARG A N 1
ATOM 998 C CA . ARG A 1 136 ? -10.698 16.260 7.518 1.00 65.56 136 ARG A CA 1
ATOM 999 C C . ARG A 1 136 ? -9.555 16.943 8.275 1.00 65.56 136 ARG A C 1
ATOM 1001 O O . ARG A 1 136 ? -8.471 17.104 7.729 1.00 65.56 136 ARG A O 1
ATOM 1008 N N . ASP A 1 137 ? -9.798 17.368 9.516 1.00 66.31 137 ASP A N 1
ATOM 1009 C CA . ASP A 1 137 ? -8.816 18.055 10.373 1.00 66.31 137 ASP A CA 1
ATOM 1010 C C . ASP A 1 137 ? -7.637 17.120 10.733 1.00 66.31 137 ASP A C 1
ATOM 1012 O O . ASP A 1 137 ? -7.612 16.523 11.809 1.00 66.31 137 ASP A O 1
ATOM 1016 N N . CYS A 1 138 ? -6.659 16.972 9.836 1.00 74.19 138 CYS A N 1
ATOM 1017 C CA . CYS A 1 138 ? -5.413 16.246 10.089 1.00 74.19 138 CYS A CA 1
ATOM 1018 C C . CYS A 1 138 ? -4.192 17.067 9.673 1.00 74.19 138 CYS A C 1
ATOM 1020 O O . CYS A 1 138 ? -3.670 16.897 8.576 1.00 74.19 138 CYS A O 1
ATOM 1022 N N . HIS A 1 139 ? -3.778 18.005 10.530 1.00 75.88 139 HIS A N 1
ATOM 1023 C CA . HIS A 1 139 ? -2.590 18.870 10.374 1.00 75.88 139 HIS A CA 1
ATOM 1024 C C . HIS A 1 139 ? -2.457 19.651 9.044 1.00 75.88 139 HIS A C 1
ATOM 1026 O O . HIS A 1 139 ? -1.580 20.497 8.927 1.00 75.88 139 HIS A O 1
ATOM 1032 N N . GLY A 1 140 ? -3.377 19.475 8.088 1.00 69.94 140 GLY A N 1
ATOM 1033 C CA . GLY A 1 140 ? -3.259 19.944 6.710 1.00 69.94 140 GLY A CA 1
ATOM 1034 C C . GLY A 1 140 ? -2.351 19.082 5.824 1.00 69.94 140 GLY A C 1
ATOM 1035 O O . GLY A 1 140 ? -2.026 19.540 4.730 1.00 69.94 140 GLY A O 1
ATOM 1036 N N . ASP A 1 141 ? -1.953 17.887 6.274 1.00 73.88 141 ASP A N 1
ATOM 1037 C CA . ASP A 1 141 ? -0.883 17.092 5.662 1.00 73.88 141 ASP A CA 1
ATOM 1038 C C . ASP A 1 141 ? -1.374 15.749 5.095 1.00 73.88 141 ASP A C 1
ATOM 1040 O O . ASP A 1 141 ? -2.271 15.102 5.639 1.00 73.88 141 ASP A O 1
ATOM 1044 N N . ASP A 1 142 ? -0.740 15.324 4.004 1.00 85.31 142 ASP A N 1
ATOM 1045 C CA . ASP A 1 142 ? -1.027 14.072 3.302 1.00 85.31 142 ASP A CA 1
ATOM 1046 C C . ASP A 1 142 ? -0.470 12.865 4.073 1.00 85.31 142 ASP A C 1
ATOM 1048 O O . ASP A 1 142 ? 0.595 12.951 4.692 1.00 85.31 142 ASP A O 1
ATOM 1052 N N . PHE A 1 143 ? -1.139 11.709 3.988 1.00 90.00 143 PHE A N 1
ATOM 1053 C CA . PHE A 1 143 ? -0.566 10.470 4.514 1.00 90.00 143 PHE A CA 1
ATOM 1054 C C . PHE A 1 143 ? 0.703 10.107 3.735 1.00 90.00 143 PHE A C 1
ATOM 1056 O O . PHE A 1 143 ? 0.668 9.961 2.510 1.00 90.00 143 PHE A O 1
ATOM 1063 N N . SER A 1 144 ? 1.828 9.989 4.440 1.00 90.44 144 SER A N 1
ATOM 1064 C CA . SER A 1 144 ? 3.159 9.950 3.829 1.00 90.44 144 SER A CA 1
ATOM 1065 C C . SER A 1 144 ? 4.136 9.108 4.632 1.00 90.44 144 SER A C 1
ATOM 1067 O O . SER A 1 144 ? 4.110 9.164 5.860 1.00 90.44 144 SER A O 1
ATOM 1069 N N . ASP A 1 145 ? 5.055 8.415 3.957 1.00 89.81 145 ASP A N 1
ATOM 1070 C CA . ASP A 1 145 ? 6.238 7.801 4.583 1.00 89.81 145 ASP A CA 1
ATOM 1071 C C . ASP A 1 145 ? 7.539 8.600 4.364 1.00 89.81 145 ASP A C 1
ATOM 1073 O O . ASP A 1 145 ? 8.651 8.109 4.580 1.00 89.81 145 ASP A O 1
ATOM 1077 N N . GLY A 1 146 ? 7.406 9.837 3.880 1.00 87.75 146 GLY A N 1
ATOM 1078 C CA . GLY A 1 146 ? 8.513 10.714 3.508 1.00 87.75 146 GLY A CA 1
ATOM 1079 C C . GLY A 1 146 ? 8.996 10.510 2.071 1.00 87.75 146 GLY A C 1
ATOM 1080 O O . GLY A 1 146 ? 9.336 11.497 1.415 1.00 87.75 146 GLY A O 1
ATOM 1081 N N . ALA A 1 147 ? 8.947 9.288 1.536 1.00 86.31 147 ALA A N 1
ATOM 1082 C CA . ALA A 1 147 ? 9.282 8.999 0.140 1.00 86.31 147 ALA A CA 1
ATOM 1083 C C . ALA A 1 147 ? 8.059 9.098 -0.778 1.00 86.31 147 ALA A C 1
ATOM 1085 O O . ALA A 1 147 ? 8.171 9.550 -1.921 1.00 86.31 147 ALA A O 1
ATOM 1086 N N . MET A 1 148 ? 6.891 8.720 -0.272 1.00 88.25 148 MET A N 1
ATOM 1087 C CA . MET A 1 148 ? 5.637 8.703 -1.003 1.00 88.25 148 MET A CA 1
ATOM 1088 C C . MET A 1 148 ? 4.497 9.307 -0.196 1.00 88.25 148 MET A C 1
ATOM 1090 O O . MET A 1 148 ? 4.479 9.222 1.027 1.00 88.25 148 MET A O 1
ATOM 1094 N N . THR A 1 149 ? 3.531 9.883 -0.906 1.00 89.75 149 THR A N 1
ATOM 1095 C CA . THR A 1 149 ? 2.219 10.279 -0.382 1.00 89.75 149 THR A CA 1
ATOM 1096 C C . THR A 1 149 ? 1.127 9.450 -1.039 1.00 89.75 149 THR A C 1
ATOM 1098 O O . THR A 1 149 ? 1.225 9.117 -2.225 1.00 89.75 149 THR A O 1
ATOM 1101 N N . VAL A 1 150 ? 0.092 9.120 -0.271 1.00 88.69 150 VAL A N 1
ATOM 1102 C CA . VAL A 1 150 ? -1.070 8.345 -0.717 1.00 88.69 150 VAL A CA 1
ATOM 1103 C C . VAL A 1 150 ? -2.339 9.130 -0.416 1.00 88.69 150 VAL A C 1
ATOM 1105 O O . VAL A 1 150 ? -2.512 9.653 0.684 1.00 88.69 150 VAL A O 1
ATOM 1108 N N . ASP A 1 151 ? -3.216 9.188 -1.410 1.00 87.38 151 ASP A N 1
ATOM 1109 C CA . ASP A 1 151 ? -4.521 9.827 -1.363 1.00 87.38 151 ASP A CA 1
ATOM 1110 C C . ASP A 1 151 ? -5.583 8.891 -1.934 1.00 87.38 151 ASP A C 1
ATOM 1112 O O . ASP A 1 151 ? -5.403 8.378 -3.032 1.00 87.38 151 ASP A O 1
ATOM 1116 N N . GLY A 1 152 ? -6.701 8.686 -1.253 1.00 88.56 152 GLY A N 1
ATOM 1117 C CA . GLY A 1 152 ? -7.828 7.940 -1.797 1.00 88.56 152 GLY A CA 1
ATOM 1118 C C . GLY A 1 152 ? -8.454 6.971 -0.812 1.00 88.56 152 GLY A C 1
ATOM 1119 O O . GLY A 1 152 ? -8.448 7.185 0.405 1.00 88.56 152 GLY A O 1
ATOM 1120 N N . THR A 1 153 ? -9.054 5.914 -1.355 1.00 88.69 153 THR A N 1
ATOM 1121 C CA . THR A 1 153 ? -9.862 4.968 -0.579 1.00 88.69 153 THR A CA 1
ATOM 1122 C C . THR A 1 153 ? -9.671 3.528 -1.025 1.00 88.69 153 THR A C 1
ATOM 1124 O O . THR A 1 153 ? -9.338 3.273 -2.181 1.00 88.69 153 THR A O 1
ATOM 1127 N N . ALA A 1 154 ? -9.915 2.591 -0.112 1.00 90.25 154 ALA A N 1
ATOM 1128 C CA . ALA A 1 154 ? -9.987 1.166 -0.412 1.00 90.25 154 ALA A CA 1
ATOM 1129 C C . ALA A 1 154 ? -10.981 0.465 0.511 1.00 90.25 154 ALA A C 1
ATOM 1131 O O . ALA A 1 154 ? -11.031 0.777 1.701 1.00 90.25 154 ALA A O 1
ATOM 1132 N N . THR A 1 155 ? -11.703 -0.533 0.006 1.00 91.19 155 THR A N 1
ATOM 1133 C CA . THR A 1 155 ? -12.481 -1.436 0.859 1.00 91.19 155 THR A CA 1
ATOM 1134 C C . THR A 1 155 ? -11.682 -2.707 1.127 1.00 91.19 155 THR A C 1
ATOM 1136 O O . THR A 1 155 ? -11.296 -3.452 0.228 1.00 91.19 155 THR A O 1
ATOM 1139 N N . VAL A 1 156 ? -11.438 -2.987 2.401 1.00 90.88 156 VAL A N 1
ATOM 1140 C CA . VAL A 1 156 ? -10.634 -4.124 2.841 1.00 90.88 156 VAL A CA 1
ATOM 1141 C C . VAL A 1 156 ? -11.521 -5.134 3.545 1.00 90.88 156 VAL A C 1
ATOM 1143 O O . VAL A 1 156 ? -12.216 -4.808 4.504 1.00 90.88 156 VAL A O 1
ATOM 1146 N N . THR A 1 157 ? -11.482 -6.379 3.081 1.00 91.31 157 THR A N 1
ATOM 1147 C CA . THR A 1 157 ? -12.175 -7.509 3.705 1.00 91.31 157 THR A CA 1
ATOM 1148 C C . THR A 1 157 ? -11.158 -8.456 4.327 1.00 91.31 157 THR A C 1
ATOM 1150 O O . THR A 1 157 ? -10.428 -9.130 3.607 1.00 91.31 157 THR A O 1
ATOM 1153 N N . TRP A 1 158 ? -11.124 -8.563 5.655 1.00 89.06 158 TRP A N 1
ATOM 1154 C CA . TRP A 1 158 ? -10.362 -9.610 6.343 1.00 89.06 158 TRP A CA 1
ATOM 1155 C C . TRP A 1 158 ? -11.204 -10.866 6.472 1.00 89.06 158 TRP A C 1
ATOM 1157 O O . TRP A 1 158 ? -12.354 -10.810 6.909 1.00 89.06 158 TRP A O 1
ATOM 1167 N N . THR A 1 159 ? -10.598 -12.003 6.145 1.00 88.06 159 THR A N 1
ATOM 1168 C CA . THR A 1 159 ? -11.177 -13.325 6.383 1.00 88.06 159 THR A CA 1
ATOM 1169 C C . THR A 1 159 ? -10.506 -13.949 7.600 1.00 88.06 159 THR A C 1
ATOM 1171 O O . THR A 1 159 ? -9.320 -14.287 7.567 1.00 88.06 159 THR A O 1
ATOM 1174 N N . THR A 1 160 ? -11.260 -14.133 8.681 1.00 81.56 160 THR A N 1
ATOM 1175 C CA . THR A 1 160 ? -10.727 -14.582 9.981 1.00 81.56 160 THR A CA 1
ATOM 1176 C C . THR A 1 160 ? -10.145 -15.995 9.909 1.00 81.56 160 THR A C 1
ATOM 1178 O O . THR A 1 160 ? -9.130 -16.284 10.537 1.00 81.56 160 THR A O 1
ATOM 1181 N N . ALA A 1 161 ? -10.741 -16.867 9.089 1.00 81.75 161 ALA A N 1
ATOM 1182 C CA . ALA A 1 161 ? -10.327 -18.260 8.940 1.00 81.75 161 ALA A CA 1
ATOM 1183 C C . ALA A 1 161 ? -8.936 -18.436 8.304 1.00 81.75 161 ALA A C 1
ATOM 1185 O O . ALA A 1 161 ? -8.245 -19.410 8.602 1.00 81.75 161 ALA A O 1
ATOM 1186 N N . THR A 1 162 ? -8.537 -17.529 7.409 1.00 80.12 162 THR A N 1
ATOM 1187 C CA . THR A 1 162 ? -7.275 -17.626 6.655 1.00 80.12 162 THR A CA 1
ATOM 1188 C C . THR A 1 162 ? -6.243 -16.591 7.087 1.00 80.12 162 THR A C 1
ATOM 1190 O O . THR A 1 162 ? -5.076 -16.723 6.723 1.00 80.12 162 THR A O 1
ATOM 1193 N N . GLY A 1 163 ? -6.658 -15.550 7.818 1.00 78.50 163 GLY A N 1
ATOM 1194 C CA . GLY A 1 163 ? -5.825 -14.379 8.094 1.00 78.50 163 GLY A CA 1
ATOM 1195 C C . GLY A 1 163 ? -5.466 -13.583 6.834 1.00 78.50 163 GLY A C 1
ATOM 1196 O O . GLY A 1 163 ? -4.609 -12.707 6.895 1.00 78.50 163 GLY A O 1
ATOM 1197 N N . ALA A 1 164 ? -6.087 -13.903 5.694 1.00 85.25 164 ALA A N 1
ATOM 1198 C CA . ALA A 1 164 ? -5.929 -13.158 4.457 1.00 85.25 164 ALA A CA 1
ATOM 1199 C C . ALA A 1 164 ? -6.794 -11.902 4.505 1.00 85.25 164 ALA A C 1
ATOM 1201 O O . ALA A 1 164 ? -7.893 -11.915 5.080 1.00 85.25 164 ALA A O 1
ATOM 1202 N N . ARG A 1 165 ? -6.344 -10.851 3.826 1.00 85.50 165 ARG A N 1
ATOM 1203 C CA . ARG A 1 165 ? -7.221 -9.743 3.464 1.00 85.50 165 ARG A CA 1
ATOM 1204 C C . ARG A 1 165 ? -7.365 -9.652 1.960 1.00 85.50 165 ARG A C 1
ATOM 1206 O O . ARG A 1 165 ? -6.437 -9.967 1.225 1.00 85.50 165 ARG A O 1
ATOM 1213 N N . GLN A 1 166 ? -8.527 -9.194 1.539 1.00 89.56 166 GLN A N 1
ATOM 1214 C CA . GLN A 1 166 ? -8.792 -8.796 0.176 1.00 89.56 166 GLN A CA 1
ATOM 1215 C C . GLN A 1 166 ? -8.940 -7.278 0.146 1.00 89.56 166 GLN A C 1
ATOM 1217 O O . GLN A 1 166 ? -9.795 -6.736 0.849 1.00 89.56 166 GLN A O 1
ATOM 1222 N N . VAL A 1 167 ? -8.117 -6.598 -0.643 1.00 85.81 167 VAL A N 1
ATOM 1223 C CA . VAL A 1 167 ? -8.268 -5.170 -0.937 1.00 85.81 167 VAL A CA 1
ATOM 1224 C C . VAL A 1 167 ? -9.104 -5.075 -2.198 1.00 85.81 167 VAL A C 1
ATOM 1226 O O . VAL A 1 167 ? -8.589 -5.072 -3.312 1.00 85.81 167 VAL A O 1
ATOM 1229 N N . ALA A 1 168 ? -10.417 -5.066 -2.004 1.00 75.88 168 ALA A N 1
ATOM 1230 C CA . ALA A 1 168 ? -11.372 -4.965 -3.086 1.00 75.88 168 ALA A CA 1
ATOM 1231 C C . ALA A 1 168 ? -11.652 -3.486 -3.359 1.00 75.88 168 ALA A C 1
ATOM 1233 O O . ALA A 1 168 ? -12.028 -2.755 -2.448 1.00 75.88 168 ALA A O 1
ATOM 1234 N N . GLN A 1 169 ? -11.546 -3.065 -4.621 1.00 68.56 169 GLN A N 1
ATOM 1235 C CA . GLN A 1 169 ? -11.953 -1.724 -5.056 1.00 68.56 169 GLN A CA 1
ATOM 1236 C C . GLN A 1 169 ? -11.203 -0.619 -4.304 1.00 68.56 169 GLN A C 1
ATOM 1238 O O . GLN A 1 169 ? -11.712 -0.005 -3.368 1.00 68.56 169 GLN A O 1
ATOM 1243 N N . HIS A 1 170 ? -9.980 -0.354 -4.746 1.00 79.25 170 HIS A N 1
ATOM 1244 C CA . HIS A 1 170 ? -9.272 0.856 -4.363 1.00 79.25 170 HIS A CA 1
ATOM 1245 C C . HIS A 1 170 ? -9.306 1.888 -5.496 1.00 79.25 170 HIS A C 1
ATOM 1247 O O . HIS A 1 170 ? -9.304 1.529 -6.672 1.00 79.25 170 HIS A O 1
ATOM 1253 N N . ASP A 1 171 ? -9.374 3.163 -5.130 1.00 82.19 171 ASP A N 1
ATOM 1254 C CA . ASP A 1 171 ? -9.167 4.310 -6.017 1.00 82.19 171 ASP A CA 1
ATOM 1255 C C . ASP A 1 171 ? -8.201 5.237 -5.298 1.00 82.19 171 ASP A C 1
ATOM 1257 O O . ASP A 1 171 ? -8.555 5.874 -4.298 1.00 82.19 171 ASP A O 1
ATOM 1261 N N . ILE A 1 172 ? -6.941 5.166 -5.720 1.00 85.25 172 ILE A N 1
ATOM 1262 C CA . ILE A 1 172 ? -5.825 5.719 -4.966 1.00 85.25 172 ILE A CA 1
ATOM 1263 C C . ILE A 1 172 ? -4.896 6.463 -5.897 1.00 85.25 172 ILE A C 1
ATOM 1265 O O . ILE A 1 172 ? -4.406 5.917 -6.882 1.00 85.25 172 ILE A O 1
ATOM 1269 N N . VAL A 1 173 ? -4.620 7.706 -5.536 1.00 85.81 173 VAL A N 1
ATOM 1270 C CA . VAL A 1 173 ? -3.592 8.548 -6.110 1.00 85.81 173 VAL A CA 1
ATOM 1271 C C . VAL A 1 173 ? -2.365 8.492 -5.222 1.00 85.81 173 VAL A C 1
ATOM 1273 O O . VAL A 1 173 ? -2.422 8.784 -4.034 1.00 85.81 173 VAL A O 1
ATOM 1276 N N . TRP A 1 174 ? -1.225 8.177 -5.805 1.00 87.25 174 TRP A N 1
ATOM 1277 C CA . TRP A 1 174 ? 0.033 8.126 -5.084 1.00 87.25 174 TRP A CA 1
ATOM 1278 C C . TRP A 1 174 ? 1.069 8.975 -5.803 1.00 87.25 174 TRP A C 1
ATOM 1280 O O . TRP A 1 174 ? 1.093 9.060 -7.038 1.00 87.25 174 TRP A O 1
ATOM 1290 N N . ARG A 1 175 ? 1.883 9.681 -5.016 1.00 86.69 175 ARG A N 1
ATOM 1291 C CA . ARG A 1 175 ? 2.887 10.620 -5.521 1.00 86.69 175 ARG A CA 1
ATOM 1292 C C . ARG A 1 175 ? 4.221 10.323 -4.874 1.00 86.69 175 ARG A C 1
ATOM 1294 O O . ARG A 1 175 ? 4.322 10.192 -3.657 1.00 86.69 175 ARG A O 1
ATOM 1301 N N . GLN A 1 176 ? 5.256 10.255 -5.697 1.00 84.75 176 GLN A N 1
ATOM 1302 C CA . GLN A 1 176 ? 6.620 10.162 -5.203 1.00 84.75 176 GLN A CA 1
ATOM 1303 C C . GLN A 1 176 ? 7.101 11.562 -4.805 1.00 84.75 176 GLN A C 1
ATOM 1305 O O . GLN A 1 176 ? 7.167 12.472 -5.635 1.00 84.75 176 GLN A O 1
ATOM 1310 N N . ASN A 1 177 ? 7.463 11.739 -3.537 1.00 81.50 177 ASN A N 1
ATOM 1311 C CA . ASN A 1 177 ? 7.902 13.023 -3.009 1.00 81.50 177 ASN A CA 1
ATOM 1312 C C . ASN A 1 177 ? 9.228 13.433 -3.667 1.00 81.50 177 ASN A C 1
ATOM 1314 O O . ASN A 1 177 ? 10.192 12.670 -3.717 1.00 81.50 177 ASN A O 1
ATOM 1318 N N . GLY A 1 178 ? 9.276 14.653 -4.204 1.00 75.06 178 GLY A N 1
ATOM 1319 C CA . GLY A 1 178 ? 10.433 15.158 -4.953 1.00 75.06 178 GLY A CA 1
ATOM 1320 C C . GLY A 1 178 ? 10.477 14.751 -6.432 1.00 75.06 178 GLY A C 1
ATOM 1321 O O . GLY A 1 178 ? 11.326 15.262 -7.162 1.00 75.06 178 GLY A O 1
ATOM 1322 N N . ALA A 1 179 ? 9.548 13.911 -6.896 1.00 70.81 179 ALA A N 1
ATOM 1323 C CA . ALA A 1 179 ? 9.305 13.651 -8.312 1.00 70.81 179 ALA A CA 1
ATOM 1324 C C . ALA A 1 179 ? 7.960 14.256 -8.754 1.00 70.81 179 ALA A C 1
ATOM 1326 O O . ALA A 1 179 ? 7.134 14.659 -7.940 1.00 70.81 179 ALA A O 1
ATOM 1327 N N . THR A 1 180 ? 7.730 14.333 -10.066 1.00 67.25 180 THR A N 1
ATOM 1328 C CA . THR A 1 180 ? 6.449 14.790 -10.638 1.00 67.25 180 THR A CA 1
ATOM 1329 C C . THR A 1 180 ? 5.486 13.643 -10.942 1.00 67.25 180 THR A C 1
ATOM 1331 O O . THR A 1 180 ? 4.416 13.886 -11.493 1.00 67.25 180 THR A O 1
ATOM 1334 N N . ARG A 1 181 ? 5.863 12.400 -10.615 1.00 75.44 181 ARG A N 1
ATOM 1335 C CA . ARG A 1 181 ? 5.075 11.209 -10.940 1.00 75.44 181 ARG A CA 1
ATOM 1336 C C . ARG A 1 181 ? 3.864 11.126 -10.018 1.00 75.44 181 ARG A C 1
ATOM 1338 O O . ARG A 1 181 ? 4.000 11.119 -8.796 1.00 75.44 181 ARG A O 1
ATOM 1345 N N . THR A 1 182 ? 2.692 11.075 -10.635 1.00 78.44 182 THR A N 1
ATOM 1346 C CA . THR A 1 182 ? 1.410 10.808 -9.984 1.00 78.44 182 THR A CA 1
ATOM 1347 C C . THR A 1 182 ? 0.787 9.623 -10.695 1.00 78.44 182 THR A C 1
ATOM 1349 O O . THR A 1 182 ? 0.714 9.629 -11.927 1.00 78.44 182 THR A O 1
ATOM 1352 N N . ALA A 1 183 ? 0.334 8.635 -9.933 1.00 82.56 183 ALA A N 1
ATOM 1353 C CA . ALA A 1 183 ? -0.364 7.490 -10.486 1.00 82.56 183 ALA A CA 1
ATOM 1354 C C . ALA A 1 183 ? -1.702 7.270 -9.781 1.00 82.56 183 ALA A C 1
ATOM 1356 O O . ALA A 1 183 ? -1.797 7.468 -8.576 1.00 82.56 183 ALA A O 1
ATOM 1357 N N . SER A 1 184 ? -2.727 6.890 -10.543 1.00 83.25 184 SER A N 1
ATOM 1358 C CA . SER A 1 184 ? -4.056 6.521 -10.037 1.00 83.25 184 SER A CA 1
ATOM 1359 C C . SER A 1 184 ? -4.261 5.032 -10.238 1.00 83.25 184 SER A C 1
ATOM 1361 O O . SER A 1 184 ? -4.259 4.612 -11.392 1.00 83.25 184 SER A O 1
ATOM 1363 N N . ALA A 1 185 ? -4.421 4.258 -9.167 1.00 83.19 185 ALA A N 1
ATOM 1364 C CA . ALA A 1 185 ? -4.499 2.801 -9.207 1.00 83.19 185 ALA A CA 1
ATOM 1365 C C . ALA A 1 185 ? -5.852 2.268 -8.725 1.00 83.19 185 ALA A C 1
ATOM 1367 O O . ALA A 1 185 ? -6.423 2.776 -7.757 1.00 83.19 185 ALA A O 1
ATOM 1368 N N . SER A 1 186 ? -6.310 1.199 -9.377 1.00 85.56 186 SER A N 1
ATOM 1369 C CA . SER A 1 186 ? -7.468 0.399 -8.979 1.00 85.56 186 SER A CA 1
ATOM 1370 C C . SER A 1 186 ? -7.226 -1.081 -9.244 1.00 85.56 186 SER A C 1
ATOM 1372 O O . SER A 1 186 ? -6.551 -1.438 -10.209 1.00 85.56 186 SER A O 1
ATOM 1374 N N . GLY A 1 187 ? -7.777 -1.954 -8.408 1.00 86.06 187 GLY A N 1
ATOM 1375 C CA . GLY A 1 187 ? -7.516 -3.380 -8.520 1.00 86.06 187 GLY A CA 1
ATOM 1376 C C . GLY A 1 187 ? -8.160 -4.220 -7.430 1.00 86.06 187 GLY A C 1
ATOM 1377 O O . GLY A 1 187 ? -9.015 -3.755 -6.669 1.00 86.06 187 GLY A O 1
ATOM 1378 N N . ASP A 1 188 ? -7.743 -5.480 -7.417 1.00 88.19 188 ASP A N 1
ATOM 1379 C CA . ASP A 1 188 ? -8.087 -6.472 -6.406 1.00 88.19 188 ASP A CA 1
ATOM 1380 C C . ASP A 1 188 ? -6.814 -7.226 -6.022 1.00 88.19 188 ASP A C 1
ATOM 1382 O O . ASP A 1 188 ? -6.119 -7.768 -6.892 1.00 88.19 188 ASP A O 1
ATOM 1386 N N . LEU A 1 189 ? -6.509 -7.224 -4.729 1.00 90.38 189 LEU A N 1
ATOM 1387 C CA . LEU A 1 189 ? -5.335 -7.870 -4.156 1.00 90.38 189 LEU A CA 1
ATOM 1388 C C . LEU A 1 189 ? -5.745 -8.777 -3.009 1.00 90.38 189 LEU A C 1
ATOM 1390 O O . LEU A 1 189 ? -6.584 -8.417 -2.186 1.00 90.38 189 LEU A O 1
ATOM 1394 N N . ILE A 1 190 ? -5.088 -9.925 -2.920 1.00 91.38 190 ILE A N 1
ATOM 1395 C CA . ILE A 1 190 ? -5.114 -10.795 -1.752 1.00 91.38 190 ILE A CA 1
ATOM 1396 C C . ILE A 1 190 ? -3.767 -10.661 -1.062 1.00 91.38 190 ILE A C 1
ATOM 1398 O O . ILE A 1 190 ? -2.729 -10.897 -1.673 1.00 91.38 190 ILE A O 1
ATOM 1402 N N . GLU A 1 191 ? -3.791 -10.318 0.219 1.00 91.12 191 GLU A N 1
ATOM 1403 C CA . GLU A 1 191 ? -2.597 -10.054 1.011 1.00 91.12 191 GLU A CA 1
ATOM 1404 C C . GLU A 1 191 ? -2.526 -10.910 2.269 1.00 91.12 191 GLU A C 1
ATOM 1406 O O . GLU A 1 191 ? -3.531 -11.227 2.917 1.00 91.12 191 GLU A O 1
ATOM 1411 N N . HIS A 1 192 ? -1.289 -11.220 2.640 1.00 88.69 192 HIS A N 1
ATOM 1412 C CA . HIS A 1 192 ? -0.908 -11.938 3.842 1.00 88.69 192 HIS A CA 1
ATOM 1413 C C . HIS A 1 192 ? 0.254 -11.226 4.535 1.00 88.69 192 HIS A C 1
ATOM 1415 O O . HIS A 1 192 ? 1.215 -10.819 3.886 1.00 88.69 192 HIS A O 1
ATOM 1421 N N . ALA A 1 193 ? 0.197 -11.154 5.860 1.00 87.06 193 ALA A N 1
ATOM 1422 C CA . ALA A 1 193 ? 1.312 -10.720 6.692 1.00 87.06 193 ALA A CA 1
ATOM 1423 C C . ALA A 1 193 ? 2.544 -11.630 6.517 1.00 87.06 193 ALA A C 1
ATOM 1425 O O . ALA A 1 193 ? 2.419 -12.861 6.482 1.00 87.06 193 ALA A O 1
ATOM 1426 N N . LEU A 1 194 ? 3.735 -11.035 6.470 1.00 88.56 194 LEU A N 1
ATOM 1427 C CA . LEU A 1 194 ? 5.020 -11.719 6.622 1.00 88.56 194 LEU A CA 1
ATOM 1428 C C . LEU A 1 194 ? 5.594 -11.393 8.000 1.00 88.56 194 LEU A C 1
ATOM 1430 O O . LEU A 1 194 ? 5.586 -10.243 8.425 1.00 88.56 194 LEU A O 1
ATOM 1434 N N . SER A 1 195 ? 6.106 -12.406 8.700 1.00 84.75 195 SER A N 1
ATOM 1435 C CA . SER A 1 195 ? 6.620 -12.247 10.066 1.00 84.75 195 SER A CA 1
ATOM 1436 C C . SER A 1 195 ? 8.140 -12.110 10.160 1.00 84.75 195 SER A C 1
ATOM 1438 O O . SER A 1 195 ? 8.630 -11.559 11.141 1.00 84.75 195 SER A O 1
ATOM 1440 N N . ASP A 1 196 ? 8.888 -12.659 9.200 1.00 84.62 196 ASP A N 1
ATOM 1441 C CA . ASP A 1 196 ? 10.355 -12.629 9.206 1.00 84.62 196 ASP A CA 1
ATOM 1442 C C . ASP A 1 196 ? 10.934 -12.640 7.774 1.00 84.62 196 ASP A C 1
ATOM 1444 O O . ASP A 1 196 ? 10.891 -13.675 7.098 1.00 84.62 196 ASP A O 1
ATOM 1448 N N . PRO A 1 197 ? 11.463 -11.500 7.291 1.00 88.06 197 PRO A N 1
ATOM 1449 C CA . PRO A 1 197 ? 11.308 -10.167 7.866 1.00 88.06 197 PRO A CA 1
ATOM 1450 C C . PRO A 1 197 ? 9.831 -9.748 7.856 1.00 88.06 197 PRO A C 1
ATOM 1452 O O . PRO A 1 197 ? 9.017 -10.304 7.113 1.00 88.06 197 PRO A O 1
ATOM 1455 N N . ALA A 1 198 ? 9.492 -8.766 8.689 1.00 88.31 198 ALA A N 1
ATOM 1456 C CA . ALA A 1 198 ? 8.156 -8.188 8.691 1.00 88.31 198 ALA A CA 1
ATOM 1457 C C . ALA A 1 198 ? 7.844 -7.566 7.317 1.00 88.31 198 ALA A C 1
ATOM 1459 O O . ALA A 1 198 ? 8.688 -6.868 6.746 1.00 88.31 198 ALA A O 1
ATOM 1460 N N . GLY A 1 199 ? 6.661 -7.844 6.774 1.00 89.31 199 GLY A N 1
ATOM 1461 C CA . GLY A 1 199 ? 6.335 -7.481 5.398 1.00 89.31 199 GLY A CA 1
ATOM 1462 C C . GLY A 1 199 ? 4.929 -7.877 4.972 1.00 89.31 199 GLY A C 1
ATOM 1463 O O . GLY A 1 199 ? 4.123 -8.343 5.774 1.00 89.31 199 GLY A O 1
ATOM 1464 N N . VAL A 1 200 ? 4.678 -7.776 3.673 1.00 91.00 200 VAL A N 1
ATOM 1465 C CA . VAL A 1 200 ? 3.458 -8.254 3.027 1.00 91.00 200 VAL A CA 1
ATOM 1466 C C . VAL A 1 200 ? 3.799 -9.234 1.921 1.00 91.00 200 VAL A C 1
ATOM 1468 O O . VAL A 1 200 ? 4.789 -9.087 1.200 1.00 91.00 200 VAL A O 1
ATOM 1471 N N . ARG A 1 201 ? 2.945 -10.240 1.776 1.00 93.06 201 ARG A N 1
ATOM 1472 C CA . ARG A 1 201 ? 2.892 -11.095 0.604 1.00 93.06 201 ARG A CA 1
ATOM 1473 C C . ARG A 1 201 ? 1.577 -10.902 -0.120 1.00 93.06 201 ARG A C 1
ATOM 1475 O O . ARG A 1 201 ? 0.543 -10.951 0.544 1.00 93.06 201 ARG A O 1
ATOM 1482 N N . PHE A 1 202 ? 1.604 -10.731 -1.438 1.00 92.50 202 PHE A N 1
ATOM 1483 C CA . PHE A 1 202 ? 0.391 -10.461 -2.196 1.00 92.50 202 PHE A CA 1
ATOM 1484 C C . PHE A 1 202 ? 0.331 -11.054 -3.599 1.00 92.50 202 PHE A C 1
ATOM 1486 O O . PHE A 1 202 ? 1.333 -11.198 -4.302 1.00 92.50 202 PHE A O 1
ATOM 1493 N N . ASP A 1 203 ? -0.906 -11.326 -3.997 1.00 94.12 203 ASP A N 1
ATOM 1494 C CA . ASP A 1 203 ? -1.334 -11.763 -5.317 1.00 94.12 203 ASP A CA 1
ATOM 1495 C C . ASP A 1 203 ? -2.459 -10.849 -5.795 1.00 94.12 203 ASP A C 1
ATOM 1497 O O . ASP A 1 203 ? -3.252 -10.363 -4.990 1.00 94.12 203 ASP A O 1
ATOM 1501 N N . GLY A 1 204 ? -2.589 -10.659 -7.103 1.00 92.12 204 GLY A N 1
ATOM 1502 C CA . GLY A 1 204 ? -3.755 -9.980 -7.659 1.00 92.12 204 GLY A CA 1
ATOM 1503 C C . GLY A 1 204 ? -3.438 -9.172 -8.898 1.00 92.12 204 GLY A C 1
ATOM 1504 O O . GLY A 1 204 ? -2.416 -9.376 -9.551 1.00 92.12 204 GLY A O 1
ATOM 1505 N N . SER A 1 205 ? -4.336 -8.262 -9.246 1.00 90.31 205 SER A N 1
ATOM 1506 C CA . SER A 1 205 ? -4.175 -7.427 -10.429 1.00 90.31 205 SER A CA 1
ATOM 1507 C C . SER A 1 205 ? -4.579 -5.999 -10.151 1.00 90.31 205 SER A C 1
ATOM 1509 O O . SER A 1 205 ? -5.601 -5.754 -9.510 1.00 90.31 205 SER A O 1
ATOM 1511 N N . GLN A 1 206 ? -3.817 -5.079 -10.718 1.00 89.69 206 GLN A N 1
ATOM 1512 C CA . GLN A 1 206 ? -4.096 -3.661 -10.681 1.00 89.69 206 GLN A CA 1
ATOM 1513 C C . GLN A 1 206 ? -3.965 -3.056 -12.066 1.00 89.69 206 GLN A C 1
ATOM 1515 O O . GLN A 1 206 ? -3.153 -3.475 -12.892 1.00 89.69 206 GLN A O 1
ATOM 1520 N N . GLU A 1 207 ? -4.756 -2.026 -12.289 1.00 89.50 207 GLU A N 1
ATOM 1521 C CA . GLU A 1 207 ? -4.606 -1.093 -13.385 1.00 89.50 207 GLU A CA 1
ATOM 1522 C C . GLU A 1 207 ? -4.287 0.265 -12.785 1.00 89.50 207 GLU A C 1
ATOM 1524 O O . GLU A 1 207 ? -4.924 0.686 -11.816 1.00 89.50 207 GLU A O 1
ATOM 1529 N N . TRP A 1 208 ? -3.325 0.973 -13.366 1.00 88.19 208 TRP A N 1
ATOM 1530 C CA . TRP A 1 208 ? -3.105 2.361 -13.002 1.00 88.19 208 TRP A CA 1
ATOM 1531 C C . TRP A 1 208 ? -2.797 3.233 -14.201 1.00 88.19 208 TRP A C 1
ATOM 1533 O O . TRP A 1 208 ? -2.344 2.775 -15.246 1.00 88.19 208 TRP A O 1
ATOM 1543 N N . THR A 1 209 ? -3.038 4.528 -14.044 1.00 85.88 209 THR A N 1
ATOM 1544 C CA . THR A 1 209 ? -2.596 5.541 -15.001 1.00 85.88 209 THR A CA 1
ATOM 1545 C C . THR A 1 209 ? -1.463 6.335 -14.380 1.00 85.88 209 THR A C 1
ATOM 1547 O O . THR A 1 209 ? -1.659 6.895 -13.309 1.00 85.88 209 THR A O 1
ATOM 1550 N N . SER A 1 210 ? -0.310 6.396 -15.042 1.00 85.06 210 SER A N 1
ATOM 1551 C CA . SER A 1 210 ? 0.873 7.158 -14.620 1.00 85.06 210 SER A CA 1
ATOM 1552 C C . SER A 1 210 ? 1.336 8.031 -15.781 1.00 85.06 210 SER A C 1
ATOM 1554 O O . SER A 1 210 ? 1.433 7.549 -16.909 1.00 85.06 210 SER A O 1
ATOM 1556 N N . ASP A 1 211 ? 1.534 9.330 -15.540 1.00 82.62 211 ASP A N 1
ATOM 1557 C CA . ASP A 1 211 ? 1.910 10.321 -16.566 1.00 82.62 211 ASP A CA 1
ATOM 1558 C C . ASP A 1 211 ? 1.005 10.301 -17.825 1.00 82.62 211 ASP A C 1
ATOM 1560 O O . ASP A 1 211 ? 1.433 10.567 -18.948 1.00 82.62 211 ASP A O 1
ATOM 1564 N N . GLY A 1 212 ? -0.282 9.986 -17.637 1.00 82.06 212 GLY A N 1
ATOM 1565 C CA . GLY A 1 212 ? -1.283 9.899 -18.708 1.00 82.06 212 GLY A CA 1
ATOM 1566 C C . GLY A 1 212 ? -1.267 8.593 -19.508 1.00 82.06 212 GLY A C 1
ATOM 1567 O O . GLY A 1 212 ? -2.025 8.470 -20.471 1.00 82.06 212 GLY A O 1
ATOM 1568 N N . ALA A 1 213 ? -0.444 7.622 -19.116 1.00 86.38 213 ALA A N 1
ATOM 1569 C CA . ALA A 1 213 ? -0.330 6.324 -19.763 1.00 86.38 213 ALA A CA 1
ATOM 1570 C C . ALA A 1 213 ? -0.898 5.211 -18.868 1.00 86.38 213 ALA A C 1
ATOM 1572 O O . ALA A 1 213 ? -0.668 5.207 -17.658 1.00 86.38 213 ALA A O 1
ATOM 1573 N N . ALA A 1 214 ? -1.661 4.290 -19.459 1.00 90.50 214 ALA A N 1
ATOM 1574 C CA . ALA A 1 214 ? -2.297 3.192 -18.739 1.00 90.50 214 ALA A CA 1
ATOM 1575 C C . ALA A 1 214 ? -1.356 1.987 -18.641 1.00 90.50 214 ALA A C 1
ATOM 1577 O O . ALA A 1 214 ? -0.788 1.557 -19.641 1.00 90.50 214 ALA A O 1
ATOM 1578 N N . TRP A 1 215 ? -1.252 1.437 -17.441 1.00 91.19 215 TRP A N 1
ATOM 1579 C CA . TRP A 1 215 ? -0.469 0.261 -17.100 1.00 91.19 215 TRP A CA 1
ATOM 1580 C C . TRP A 1 215 ? -1.386 -0.772 -16.459 1.00 91.19 215 TRP A C 1
ATOM 1582 O O . TRP A 1 215 ? -2.329 -0.422 -15.744 1.00 91.19 215 TRP A O 1
ATOM 1592 N N . ARG A 1 216 ? -1.095 -2.051 -16.681 1.00 91.88 216 ARG A N 1
ATOM 1593 C CA . ARG A 1 216 ? -1.710 -3.146 -15.926 1.00 91.88 216 ARG A CA 1
ATOM 1594 C C . ARG A 1 216 ? -0.618 -4.008 -15.332 1.00 91.88 216 ARG A C 1
ATOM 1596 O O . ARG A 1 216 ? 0.297 -4.398 -16.045 1.00 91.88 216 ARG A O 1
ATOM 1603 N N . VAL A 1 217 ? -0.746 -4.357 -14.062 1.00 91.38 217 VAL A N 1
ATOM 1604 C CA . VAL A 1 217 ? 0.146 -5.302 -13.397 1.00 91.38 217 VAL A CA 1
ATOM 1605 C C . VAL A 1 217 ? -0.656 -6.437 -12.804 1.00 91.38 217 VAL A C 1
ATOM 1607 O O . VAL A 1 217 ? -1.691 -6.233 -12.183 1.00 91.38 217 VAL A O 1
ATOM 1610 N N . THR A 1 218 ? -0.184 -7.656 -13.030 1.00 93.62 218 THR A N 1
ATOM 1611 C CA . THR A 1 218 ? -0.633 -8.842 -12.304 1.00 93.62 218 THR A CA 1
ATOM 1612 C C . THR A 1 218 ? 0.512 -9.337 -11.439 1.00 93.62 218 THR A C 1
ATOM 1614 O O . THR A 1 218 ? 1.557 -9.723 -11.961 1.00 93.62 218 THR A O 1
ATOM 1617 N N . SER A 1 219 ? 0.298 -9.318 -10.134 1.00 94.38 219 SER A N 1
ATOM 1618 C CA . SER A 1 219 ? 1.231 -9.755 -9.103 1.00 94.38 219 SER A CA 1
ATOM 1619 C C . SER A 1 219 ? 0.981 -11.225 -8.784 1.00 94.38 219 SER A C 1
ATOM 1621 O O . SER A 1 219 ? -0.166 -11.628 -8.577 1.00 94.38 219 SER A O 1
ATOM 1623 N N . GLY A 1 220 ? 2.046 -12.021 -8.733 1.00 95.94 220 GLY A N 1
ATOM 1624 C CA . GLY A 1 220 ? 2.015 -13.419 -8.312 1.00 95.94 220 GLY A CA 1
ATOM 1625 C C . GLY A 1 220 ? 3.061 -13.693 -7.237 1.00 95.94 220 GLY A C 1
ATOM 1626 O O . GLY A 1 220 ? 4.260 -13.586 -7.509 1.00 95.94 220 GLY A O 1
ATOM 1627 N N . ASP A 1 221 ? 2.598 -14.061 -6.044 1.00 95.69 221 ASP A N 1
ATOM 1628 C CA . ASP A 1 221 ? 3.379 -14.410 -4.851 1.00 95.69 221 ASP A CA 1
ATOM 1629 C C . ASP A 1 221 ? 4.481 -13.382 -4.529 1.00 95.69 221 ASP A C 1
ATOM 1631 O O . ASP A 1 221 ? 5.617 -13.730 -4.193 1.00 95.69 221 ASP A O 1
ATOM 1635 N N . ILE A 1 222 ? 4.162 -12.091 -4.676 1.00 96.00 222 ILE A N 1
ATOM 1636 C CA . ILE A 1 222 ? 5.096 -11.005 -4.375 1.00 96.00 222 ILE A CA 1
ATOM 1637 C C . ILE A 1 222 ? 5.312 -10.966 -2.873 1.00 96.00 222 ILE A C 1
ATOM 1639 O O . ILE A 1 222 ? 4.354 -10.773 -2.138 1.00 96.00 222 ILE A O 1
ATOM 1643 N N . ALA A 1 223 ? 6.554 -11.111 -2.415 1.00 95.00 223 ALA A N 1
ATOM 1644 C CA . ALA A 1 223 ? 6.920 -10.958 -1.009 1.00 95.00 223 ALA A CA 1
ATOM 1645 C C . ALA A 1 223 ? 7.797 -9.718 -0.838 1.00 95.00 223 ALA A C 1
ATOM 1647 O O . ALA A 1 223 ? 8.886 -9.649 -1.409 1.00 95.00 223 ALA A O 1
ATOM 1648 N N . LEU A 1 224 ? 7.347 -8.757 -0.039 1.00 92.62 224 LEU A N 1
ATOM 1649 C CA . LEU A 1 224 ? 8.002 -7.469 0.159 1.00 92.62 224 LEU A CA 1
ATOM 1650 C C . LEU A 1 224 ? 8.149 -7.190 1.655 1.00 92.62 224 LEU A C 1
ATOM 1652 O O . LEU A 1 224 ? 7.151 -7.130 2.373 1.00 92.62 224 LEU A O 1
ATOM 1656 N N . ALA A 1 225 ? 9.386 -7.035 2.133 1.00 90.69 225 ALA A N 1
ATOM 1657 C CA . ALA A 1 225 ? 9.619 -6.578 3.499 1.00 90.69 225 ALA A CA 1
ATOM 1658 C C . ALA A 1 225 ? 9.377 -5.072 3.606 1.00 90.69 225 ALA A C 1
ATOM 1660 O O . ALA A 1 225 ? 9.527 -4.342 2.628 1.00 90.69 225 ALA A O 1
ATOM 1661 N N . TRP A 1 226 ? 9.054 -4.591 4.806 1.00 85.62 226 TRP A N 1
ATOM 1662 C CA . TRP A 1 226 ? 8.831 -3.159 5.020 1.00 85.62 226 TRP A CA 1
ATOM 1663 C C . TRP A 1 226 ? 10.062 -2.307 4.731 1.00 85.62 226 TRP A C 1
ATOM 1665 O O . TRP A 1 226 ? 9.906 -1.196 4.235 1.00 85.62 226 TRP A O 1
ATOM 1675 N N . ASP A 1 227 ? 11.260 -2.825 4.980 1.00 84.56 227 ASP A N 1
ATOM 1676 C CA . ASP A 1 227 ? 12.512 -2.095 4.761 1.00 84.56 227 ASP A CA 1
ATOM 1677 C C . ASP A 1 227 ? 13.063 -2.246 3.332 1.00 84.56 227 ASP A C 1
ATOM 1679 O O . ASP A 1 227 ? 14.009 -1.549 2.966 1.00 84.56 227 ASP A O 1
ATOM 1683 N N . ASP A 1 228 ? 12.472 -3.126 2.516 1.00 86.88 228 ASP A N 1
ATOM 1684 C CA . ASP A 1 228 ? 12.954 -3.396 1.163 1.00 86.88 228 ASP A CA 1
ATOM 1685 C C . ASP A 1 228 ? 12.326 -2.420 0.150 1.00 86.88 228 ASP A C 1
ATOM 1687 O O . ASP A 1 228 ? 11.149 -2.053 0.231 1.00 86.88 228 ASP A O 1
ATOM 1691 N N . PHE A 1 229 ? 13.116 -2.019 -0.848 1.00 83.81 229 PHE A N 1
ATOM 1692 C CA . PHE A 1 229 ? 12.652 -1.180 -1.960 1.00 83.81 229 PHE A CA 1
ATOM 1693 C C . PHE A 1 229 ? 12.016 -2.026 -3.070 1.00 83.81 229 PHE A C 1
ATOM 1695 O O . PHE A 1 229 ? 11.053 -1.604 -3.714 1.00 83.81 229 PHE A O 1
ATOM 1702 N N . LEU A 1 230 ? 12.557 -3.225 -3.298 1.00 90.31 230 LEU A N 1
ATOM 1703 C CA . LEU A 1 230 ? 12.039 -4.210 -4.239 1.00 90.31 230 LEU A CA 1
ATOM 1704 C C . LEU A 1 230 ? 11.518 -5.450 -3.520 1.00 90.31 230 LEU A C 1
ATOM 1706 O O . LEU A 1 230 ? 12.045 -5.824 -2.472 1.00 90.31 230 LEU A O 1
ATOM 1710 N N . PRO A 1 231 ? 10.576 -6.182 -4.139 1.00 93.88 231 PRO A N 1
ATOM 1711 C CA . PRO A 1 231 ? 10.230 -7.513 -3.681 1.00 93.88 231 PRO A CA 1
ATOM 1712 C C . PRO A 1 231 ? 11.454 -8.418 -3.510 1.00 93.88 231 PRO A C 1
ATOM 1714 O O . PRO A 1 231 ? 12.435 -8.358 -4.255 1.00 93.88 231 PRO A O 1
ATOM 1717 N N . ARG A 1 232 ? 11.377 -9.303 -2.524 1.00 94.06 232 ARG A N 1
ATOM 1718 C CA . ARG A 1 232 ? 12.355 -10.368 -2.272 1.00 94.06 232 ARG A CA 1
ATOM 1719 C C . ARG A 1 232 ? 12.104 -11.578 -3.156 1.00 94.06 232 ARG A C 1
ATOM 1721 O O . ARG A 1 232 ? 13.029 -12.323 -3.464 1.00 94.06 232 ARG A O 1
ATOM 1728 N N . SER A 1 233 ? 10.849 -11.796 -3.523 1.00 96.62 233 SER A N 1
ATOM 1729 C CA . SER A 1 233 ? 10.431 -12.877 -4.404 1.00 96.62 233 SER A CA 1
ATOM 1730 C C . SER A 1 233 ? 9.124 -12.535 -5.102 1.00 96.62 233 SER A C 1
ATOM 1732 O O . SER A 1 233 ? 8.454 -11.564 -4.746 1.00 96.62 233 SER A O 1
ATOM 1734 N N . GLY A 1 234 ? 8.764 -13.371 -6.071 1.00 96.94 234 GLY A N 1
ATOM 1735 C CA . GLY A 1 234 ? 7.499 -13.301 -6.789 1.00 96.94 234 GLY A CA 1
ATOM 1736 C C . GLY A 1 234 ? 7.678 -12.782 -8.204 1.00 96.94 234 GLY A C 1
ATOM 1737 O O . GLY A 1 234 ? 8.791 -12.693 -8.733 1.00 96.94 234 GLY A O 1
ATOM 1738 N N . THR A 1 235 ? 6.565 -12.504 -8.869 1.00 96.31 235 THR A N 1
ATOM 1739 C CA . THR A 1 235 ? 6.565 -12.063 -10.263 1.00 96.31 235 THR A CA 1
ATOM 1740 C C . THR A 1 235 ? 5.499 -11.012 -10.512 1.00 96.31 235 THR A C 1
ATOM 1742 O O . THR A 1 235 ? 4.360 -11.166 -10.084 1.00 96.31 235 THR A O 1
ATOM 1745 N N . HIS A 1 236 ? 5.862 -9.979 -11.265 1.00 94.81 236 HIS A N 1
ATOM 1746 C CA . HIS A 1 236 ? 4.929 -9.036 -11.867 1.00 94.81 236 HIS A CA 1
ATOM 1747 C C . HIS A 1 236 ? 4.810 -9.324 -13.357 1.00 94.81 236 HIS A C 1
ATOM 1749 O O . HIS A 1 236 ? 5.813 -9.405 -14.058 1.00 94.81 236 HIS A O 1
ATOM 1755 N N . ARG A 1 237 ? 3.589 -9.445 -13.864 1.00 93.94 237 ARG A N 1
ATOM 1756 C CA . ARG A 1 237 ? 3.291 -9.356 -15.295 1.00 93.94 237 ARG A CA 1
ATOM 1757 C C . ARG A 1 237 ? 2.779 -7.952 -15.576 1.00 93.94 237 ARG A C 1
ATOM 1759 O O . ARG A 1 237 ? 1.661 -7.630 -15.182 1.00 93.94 237 ARG A O 1
ATOM 1766 N N . VAL A 1 238 ? 3.594 -7.141 -16.229 1.00 91.75 238 VAL A N 1
ATOM 1767 C CA . VAL A 1 238 ? 3.312 -5.753 -16.586 1.00 91.75 238 VAL A CA 1
ATOM 1768 C C . VAL A 1 238 ? 2.869 -5.698 -18.042 1.00 91.75 238 VAL A C 1
ATOM 1770 O O . VAL A 1 238 ? 3.554 -6.220 -18.912 1.00 91.75 238 VAL A O 1
ATOM 1773 N N . ILE A 1 239 ? 1.730 -5.069 -18.308 1.00 90.81 239 ILE A N 1
ATOM 1774 C CA . ILE A 1 239 ? 1.308 -4.675 -19.650 1.00 90.81 239 ILE A CA 1
ATOM 1775 C C . ILE A 1 239 ? 1.472 -3.168 -19.734 1.00 90.81 239 ILE A C 1
ATOM 1777 O O . ILE A 1 239 ? 0.894 -2.429 -18.926 1.00 90.81 239 ILE A O 1
ATOM 1781 N N . ASP A 1 240 ? 2.283 -2.739 -20.687 1.00 87.88 240 ASP A N 1
ATOM 1782 C CA . ASP A 1 240 ? 2.603 -1.338 -20.896 1.00 87.88 240 ASP A CA 1
ATOM 1783 C C . ASP A 1 240 ? 1.510 -0.606 -21.715 1.00 87.88 240 ASP A C 1
ATOM 1785 O O . ASP A 1 240 ? 0.540 -1.219 -22.183 1.00 87.88 240 ASP A O 1
ATOM 1789 N N . PRO A 1 241 ? 1.641 0.717 -21.922 1.00 87.81 241 PRO A N 1
ATOM 1790 C CA . PRO A 1 241 ? 0.680 1.494 -22.704 1.00 87.81 241 PRO A CA 1
ATOM 1791 C C . PRO A 1 241 ? 0.606 1.119 -24.193 1.00 87.81 241 PRO A C 1
ATOM 1793 O O . PRO A 1 241 ? -0.387 1.446 -24.851 1.00 87.81 241 PRO A O 1
ATOM 1796 N N . ALA A 1 242 ? 1.642 0.479 -24.745 1.00 86.38 242 ALA A N 1
ATOM 1797 C CA . ALA A 1 242 ? 1.653 -0.039 -26.112 1.00 86.38 242 ALA A CA 1
ATOM 1798 C C . ALA A 1 242 ? 0.946 -1.405 -26.220 1.00 86.38 242 ALA A C 1
ATOM 1800 O O . ALA A 1 242 ? 0.549 -1.808 -27.318 1.00 86.38 242 ALA A O 1
ATOM 1801 N N . GLY A 1 243 ? 0.704 -2.064 -25.083 1.00 87.06 243 GLY A N 1
ATOM 1802 C CA . GLY A 1 243 ? 0.119 -3.395 -24.983 1.00 87.06 243 GLY A CA 1
ATOM 1803 C C . GLY A 1 243 ? 1.161 -4.512 -24.960 1.00 87.06 243 GLY A C 1
ATOM 1804 O O . GLY A 1 243 ? 0.769 -5.679 -25.031 1.00 87.06 243 GLY A O 1
ATOM 1805 N N . ASP A 1 244 ? 2.445 -4.167 -24.858 1.00 86.69 244 ASP A N 1
ATOM 1806 C CA . ASP A 1 244 ? 3.531 -5.127 -24.736 1.00 86.69 244 ASP A CA 1
ATOM 1807 C C . ASP A 1 244 ? 3.543 -5.711 -23.321 1.00 86.69 244 ASP A C 1
ATOM 1809 O O . ASP A 1 244 ? 3.307 -5.019 -22.327 1.00 86.69 244 ASP A O 1
ATOM 1813 N N . GLU A 1 245 ? 3.786 -7.018 -23.233 1.00 90.75 245 GLU A N 1
ATOM 1814 C CA . GLU A 1 245 ? 3.809 -7.742 -21.968 1.00 90.75 245 GLU A CA 1
ATOM 1815 C C . GLU A 1 245 ? 5.247 -8.012 -21.518 1.00 90.75 245 GLU A C 1
ATOM 1817 O O . GLU A 1 245 ? 6.066 -8.559 -22.261 1.00 90.75 245 GLU A O 1
ATOM 1822 N N . LEU A 1 246 ? 5.521 -7.674 -20.261 1.00 91.69 246 LEU A N 1
ATOM 1823 C CA . LEU A 1 246 ? 6.786 -7.887 -19.580 1.00 91.69 246 LEU A CA 1
ATOM 1824 C C . LEU A 1 246 ? 6.556 -8.704 -18.312 1.00 91.69 246 LEU A C 1
ATOM 1826 O O . LEU A 1 246 ? 5.677 -8.405 -17.508 1.00 91.69 246 LEU A O 1
ATOM 1830 N N . ILE A 1 247 ? 7.373 -9.726 -18.103 1.00 93.69 247 ILE A N 1
ATOM 1831 C CA . ILE A 1 247 ? 7.399 -10.532 -16.887 1.00 93.69 247 ILE A CA 1
ATOM 1832 C C . ILE A 1 247 ? 8.636 -10.131 -16.094 1.00 93.69 247 ILE A C 1
ATOM 1834 O O . ILE A 1 247 ? 9.759 -10.321 -16.554 1.00 93.69 247 ILE A O 1
ATOM 1838 N N . ILE A 1 248 ? 8.428 -9.586 -14.902 1.00 94.31 248 ILE A N 1
ATOM 1839 C CA . ILE A 1 248 ? 9.469 -9.179 -13.966 1.00 94.31 248 ILE A CA 1
ATOM 1840 C C . ILE A 1 248 ? 9.495 -10.185 -12.820 1.00 94.31 248 ILE A C 1
ATOM 1842 O O . ILE A 1 248 ? 8.552 -10.257 -12.040 1.00 94.31 248 ILE A O 1
ATOM 1846 N N . THR A 1 249 ? 10.566 -10.959 -12.702 1.00 96.12 249 THR A N 1
ATOM 1847 C CA . THR A 1 249 ? 10.768 -11.924 -11.616 1.00 96.12 249 THR A CA 1
ATOM 1848 C C . THR A 1 249 ? 11.777 -11.384 -10.617 1.00 96.12 249 THR A C 1
ATOM 1850 O O . THR A 1 249 ? 12.840 -10.897 -11.010 1.00 96.12 249 THR A O 1
ATOM 1853 N N . TYR A 1 250 ? 11.451 -11.517 -9.334 1.00 95.81 250 TYR A N 1
ATOM 1854 C CA . TYR A 1 250 ? 12.309 -11.134 -8.221 1.00 95.81 250 TYR A CA 1
ATOM 1855 C C . TYR A 1 250 ? 12.851 -12.377 -7.529 1.00 95.81 250 TYR A C 1
ATOM 1857 O O . TYR A 1 250 ? 12.109 -13.322 -7.257 1.00 95.81 250 TYR A O 1
ATOM 1865 N N . GLU A 1 251 ? 14.137 -12.352 -7.207 1.00 95.44 251 GLU A N 1
ATOM 1866 C CA . GLU A 1 251 ? 14.779 -13.366 -6.381 1.00 95.44 251 GLU A CA 1
ATOM 1867 C C . GLU A 1 251 ? 15.807 -12.693 -5.471 1.00 95.44 251 GLU A C 1
ATOM 1869 O O . GLU A 1 251 ? 16.674 -11.946 -5.935 1.00 95.44 251 GLU A O 1
ATOM 1874 N N . ARG A 1 252 ? 15.695 -12.914 -4.159 1.00 93.00 252 ARG A N 1
ATOM 1875 C CA . ARG A 1 252 ? 16.691 -12.462 -3.192 1.00 93.00 252 ARG A CA 1
ATOM 1876 C C . ARG A 1 252 ? 17.692 -13.564 -2.914 1.00 93.00 252 ARG A C 1
ATOM 1878 O O . ARG A 1 252 ? 17.314 -14.662 -2.509 1.00 93.00 252 ARG A O 1
ATOM 1885 N N . ASP A 1 253 ? 18.966 -13.254 -3.105 1.00 90.12 253 ASP A N 1
ATOM 1886 C CA . ASP A 1 253 ? 20.038 -14.192 -2.799 1.00 90.12 253 ASP A CA 1
ATOM 1887 C C . ASP A 1 253 ? 20.380 -14.237 -1.296 1.00 90.12 253 ASP A C 1
ATOM 1889 O O . ASP A 1 253 ? 19.850 -13.489 -0.469 1.00 90.12 253 ASP A O 1
ATOM 1893 N N . ALA A 1 254 ? 21.281 -15.153 -0.936 1.00 87.56 254 ALA A N 1
ATOM 1894 C CA . ALA A 1 254 ? 21.728 -15.349 0.441 1.00 87.56 254 ALA A CA 1
ATOM 1895 C C . ALA A 1 254 ? 22.531 -14.163 1.007 1.00 87.56 254 ALA A C 1
ATOM 1897 O O . ALA A 1 254 ? 22.637 -14.039 2.227 1.00 87.56 254 ALA A O 1
ATOM 1898 N N . ASP A 1 255 ? 23.074 -13.304 0.141 1.00 85.94 255 ASP A N 1
ATOM 1899 C CA . ASP A 1 255 ? 23.801 -12.090 0.519 1.00 85.94 255 ASP A CA 1
ATOM 1900 C C . ASP A 1 255 ? 22.852 -10.884 0.672 1.00 85.94 255 ASP A C 1
ATOM 1902 O O . ASP A 1 255 ? 23.302 -9.776 0.974 1.00 85.94 255 ASP A O 1
ATOM 1906 N N . GLY A 1 256 ? 21.542 -11.092 0.488 1.00 84.50 256 GLY A N 1
ATOM 1907 C CA . GLY A 1 256 ? 20.506 -10.073 0.628 1.00 84.50 256 GLY A CA 1
ATOM 1908 C C . GLY A 1 256 ? 20.271 -9.237 -0.630 1.00 84.50 256 GLY A C 1
ATOM 1909 O O . GLY A 1 256 ? 19.651 -8.181 -0.530 1.00 84.50 256 GLY A O 1
ATOM 1910 N N . ARG A 1 257 ? 20.741 -9.669 -1.808 1.00 88.50 257 ARG A N 1
ATOM 1911 C CA . ARG A 1 257 ? 20.629 -8.885 -3.048 1.00 88.50 257 ARG A CA 1
ATOM 1912 C C . ARG A 1 257 ? 19.418 -9.244 -3.900 1.00 88.50 257 ARG A C 1
ATOM 1914 O O . ARG A 1 257 ? 19.129 -10.411 -4.148 1.00 88.50 257 ARG A O 1
ATOM 1921 N N . THR A 1 258 ? 18.810 -8.177 -4.413 1.00 90.31 258 THR A N 1
ATOM 1922 C CA . THR A 1 258 ? 17.824 -8.064 -5.496 1.00 90.31 258 THR A CA 1
ATOM 1923 C C . THR A 1 258 ? 18.220 -8.570 -6.876 1.00 90.31 258 THR A C 1
ATOM 1925 O O . THR A 1 258 ? 18.670 -7.733 -7.657 1.00 90.31 258 THR A O 1
ATOM 1928 N N . GLN A 1 259 ? 18.032 -9.834 -7.262 1.00 92.25 259 GLN A N 1
ATOM 1929 C CA . GLN A 1 259 ? 18.066 -10.181 -8.690 1.00 92.25 259 GLN A CA 1
ATOM 1930 C C . GLN A 1 259 ? 16.700 -9.940 -9.336 1.00 92.25 259 GLN A C 1
ATOM 1932 O O . GLN A 1 259 ? 15.692 -10.509 -8.918 1.00 92.25 259 GLN A O 1
ATOM 1937 N N . VAL A 1 260 ? 16.682 -9.089 -10.363 1.00 93.50 260 VAL A N 1
ATOM 1938 C CA . VAL A 1 260 ? 15.487 -8.754 -11.142 1.00 93.50 260 VAL A CA 1
ATOM 1939 C C . VAL A 1 260 ? 15.682 -9.240 -12.570 1.00 93.50 260 VAL A C 1
ATOM 1941 O O . VAL A 1 260 ? 16.582 -8.783 -13.279 1.00 93.50 260 VAL A O 1
ATOM 1944 N N . ARG A 1 261 ? 14.831 -10.160 -13.018 1.00 92.44 261 ARG A N 1
ATOM 1945 C CA . ARG A 1 261 ? 14.809 -10.625 -14.409 1.00 92.44 261 ARG A CA 1
ATOM 1946 C C . ARG A 1 261 ? 13.584 -10.068 -15.110 1.00 92.44 261 ARG A C 1
ATOM 1948 O O . ARG A 1 261 ? 12.483 -10.282 -14.628 1.00 92.44 261 ARG A O 1
ATOM 1955 N N . VAL A 1 262 ? 13.776 -9.409 -16.247 1.00 91.12 262 VAL A N 1
ATOM 1956 C CA . VAL A 1 262 ? 12.697 -8.931 -17.116 1.00 91.12 262 VAL A CA 1
ATOM 1957 C C . VAL A 1 262 ? 12.697 -9.750 -18.396 1.00 91.12 262 VAL A C 1
ATOM 1959 O O . VAL A 1 262 ? 13.709 -9.822 -19.091 1.00 91.12 262 VAL A O 1
ATOM 1962 N N . GLU A 1 263 ? 11.570 -10.362 -18.718 1.00 90.31 263 GLU A N 1
ATOM 1963 C CA . GLU A 1 263 ? 11.359 -11.126 -19.945 1.00 90.31 263 GLU A CA 1
ATOM 1964 C C . GLU A 1 263 ? 10.200 -10.524 -20.728 1.00 90.31 263 GLU A C 1
ATOM 1966 O O . GLU A 1 263 ? 9.173 -10.195 -20.146 1.00 90.31 263 GLU A O 1
ATOM 1971 N N . GLY A 1 264 ? 10.336 -10.423 -22.044 1.00 86.25 264 GLY A N 1
ATOM 1972 C CA . GLY A 1 264 ? 9.204 -10.155 -22.929 1.00 86.25 264 GLY A CA 1
ATOM 1973 C C . GLY A 1 264 ? 9.395 -10.851 -24.267 1.00 86.25 264 GLY A C 1
ATOM 1974 O O . GLY A 1 264 ? 10.100 -11.860 -24.339 1.00 86.25 264 GLY A O 1
ATOM 1975 N N . ASP A 1 265 ? 8.768 -10.343 -25.328 1.00 78.25 265 ASP A N 1
ATOM 1976 C CA . ASP A 1 265 ? 8.701 -11.018 -26.630 1.00 78.25 265 ASP A CA 1
ATOM 1977 C C . ASP A 1 265 ? 10.084 -11.251 -27.278 1.00 78.25 265 ASP A C 1
ATOM 1979 O O . ASP A 1 265 ? 10.600 -10.466 -28.075 1.00 78.25 265 ASP A O 1
ATOM 1983 N N . GLY A 1 266 ? 10.678 -12.402 -26.953 1.00 70.69 266 GLY A N 1
ATOM 1984 C CA . GLY A 1 266 ? 11.899 -12.935 -27.555 1.00 70.69 266 GLY A CA 1
ATOM 1985 C C . GLY A 1 266 ? 13.220 -12.428 -26.971 1.00 70.69 266 GLY A C 1
ATOM 1986 O O . GLY A 1 266 ? 14.262 -12.922 -27.403 1.00 70.69 266 GLY A O 1
ATOM 1987 N N . ASP A 1 267 ? 13.189 -11.512 -26.000 1.00 79.75 267 ASP A N 1
ATOM 1988 C CA . ASP A 1 267 ? 14.369 -10.948 -25.336 1.00 79.75 267 ASP A CA 1
ATOM 1989 C C . ASP A 1 267 ? 14.221 -11.005 -23.801 1.00 79.75 267 ASP A C 1
ATOM 1991 O O . ASP A 1 267 ? 13.120 -10.946 -23.250 1.00 79.75 267 ASP A O 1
ATOM 1995 N N . SER A 1 268 ? 15.350 -11.143 -23.101 1.00 82.31 268 SER A N 1
ATOM 1996 C CA . SER A 1 268 ? 15.413 -11.180 -21.636 1.00 82.31 268 SER A CA 1
ATOM 1997 C C . SER A 1 268 ? 16.557 -10.311 -21.127 1.00 82.31 268 SER A C 1
ATOM 1999 O O . SER A 1 268 ? 17.688 -10.430 -21.609 1.00 82.31 268 SER A O 1
ATOM 2001 N N . PHE A 1 269 ? 16.289 -9.509 -20.108 1.00 85.50 269 PHE A N 1
ATOM 2002 C CA . PHE A 1 269 ? 17.258 -8.663 -19.427 1.00 85.50 269 PHE A CA 1
ATOM 2003 C C . PHE A 1 269 ? 17.367 -9.094 -17.963 1.00 85.50 269 PHE A C 1
ATOM 2005 O O . PHE A 1 269 ? 16.372 -9.420 -17.323 1.00 85.50 269 PHE A O 1
ATOM 2012 N N . ALA A 1 270 ? 18.584 -9.107 -17.426 1.00 83.38 270 ALA A N 1
ATOM 2013 C CA . ALA A 1 270 ? 18.831 -9.372 -16.014 1.00 83.38 270 ALA A CA 1
ATOM 2014 C C . ALA A 1 270 ? 19.516 -8.155 -15.395 1.00 83.38 270 ALA A C 1
ATOM 2016 O O . ALA A 1 270 ? 20.489 -7.632 -15.947 1.00 83.38 270 ALA A O 1
ATOM 2017 N N . PHE A 1 271 ? 19.000 -7.727 -14.251 1.00 82.56 271 PHE A N 1
ATOM 2018 C CA . PHE A 1 271 ? 19.474 -6.588 -13.488 1.00 82.56 271 PHE A CA 1
ATOM 2019 C C . PHE A 1 271 ? 19.783 -7.055 -12.065 1.00 82.56 271 PHE A C 1
ATOM 2021 O O . PHE A 1 271 ? 18.998 -7.773 -11.449 1.00 82.56 271 PHE A O 1
ATOM 2028 N N . GLU A 1 272 ? 20.932 -6.644 -11.538 1.00 79.44 272 GLU A N 1
ATOM 2029 C CA . GLU A 1 272 ? 21.253 -6.789 -10.118 1.00 79.44 272 GLU A CA 1
ATOM 2030 C C . GLU A 1 272 ? 21.015 -5.426 -9.472 1.00 79.44 272 GLU A C 1
ATOM 2032 O O . GLU A 1 272 ? 21.664 -4.438 -9.834 1.00 79.44 272 GLU A O 1
ATOM 2037 N N . VAL A 1 273 ? 20.038 -5.357 -8.570 1.00 76.81 273 VAL A N 1
ATOM 2038 C CA . VAL A 1 273 ? 19.672 -4.123 -7.876 1.00 76.81 273 VAL A CA 1
ATOM 2039 C C . VAL A 1 273 ? 20.212 -4.180 -6.455 1.00 76.81 273 VAL A C 1
ATOM 2041 O O . VAL A 1 273 ? 19.933 -5.105 -5.692 1.00 76.81 273 VAL A O 1
ATOM 2044 N N . PHE A 1 274 ? 21.001 -3.163 -6.117 1.00 68.56 274 PHE A N 1
ATOM 2045 C CA . PHE A 1 274 ? 21.580 -2.988 -4.794 1.00 68.56 274 PHE A CA 1
ATOM 2046 C C . PHE A 1 274 ? 20.733 -1.993 -4.012 1.00 68.56 274 PHE A C 1
ATOM 2048 O O . PHE A 1 274 ? 20.715 -0.803 -4.336 1.00 68.56 274 PHE A O 1
ATOM 2055 N N . GLU A 1 275 ? 20.057 -2.481 -2.979 1.00 63.16 275 GLU A N 1
ATOM 2056 C CA . GLU A 1 275 ? 19.461 -1.623 -1.959 1.00 63.16 275 GLU A CA 1
ATOM 2057 C 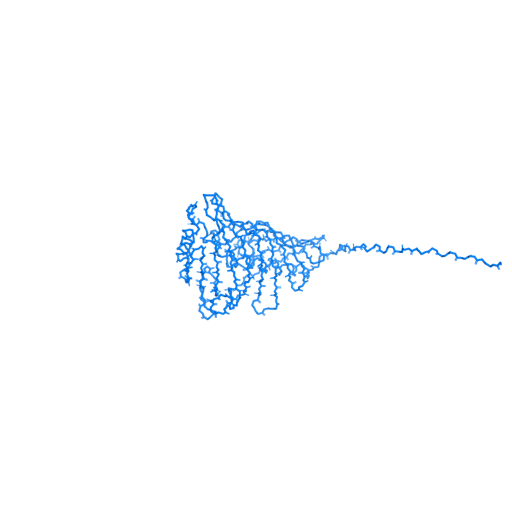C . GLU A 1 275 ? 20.608 -1.072 -1.093 1.00 63.16 275 GLU A C 1
ATOM 2059 O O . GLU A 1 275 ? 21.543 -1.801 -0.745 1.00 63.16 275 GLU A O 1
ATOM 2064 N N . ARG A 1 276 ? 20.620 0.247 -0.875 1.00 50.25 276 ARG A N 1
ATOM 2065 C CA . ARG A 1 276 ? 21.665 0.952 -0.117 1.00 50.25 276 ARG A CA 1
ATOM 2066 C C . ARG A 1 276 ? 21.245 1.188 1.317 1.00 50.25 276 ARG A C 1
ATOM 2068 O O . ARG A 1 276 ? 20.076 1.582 1.494 1.00 50.25 276 ARG A O 1
#

pLDDT: mean 82.47, std 15.26, range [31.94, 96.94]

Foldseek 3Di:
DDDDDDDDDDDPPPPPDPCLPPDDDDPVNVVVQQVVQLQVQLVCQLVCVLLVLQLQQPQDDDLQSSLVRSQVSCCVQFVQWDWDGDRNKIKTAQDDPVRGGDHQNFTWGWIKMWGWPDGHNFKTKIKIFQAAADPDPTVNDGTDRPQKGKGWMWIWMQTNVVRKIKGAWTFMWMDGPPDPKIKTKTWIKIWDFDVVLTWIWIFTKMWMAIPNAIKIKTWARFTDHSNDSGTQFTWIFMQTSSRWTKIWTWHADPVGWTWIWIDTDPDIDIDTDDDD